Protein AF-A0AAU4ND77-F1 (afdb_monomer)

Secondary structure (DSSP, 8-state):
---S-PPEEEEEEEE-SS-EEEEEEEESSHHHHHHHHHHHHHHHHHHHGGGS-SEEEEEEESSTTT---EEEEGGGGGS-HHHHHHHHHHHHHHHHHHHHHHHHHSSTTPPPPSS-SB-PPP--HHHHHHHHHHHHTTS--------TTTHHHHHHHHHHHH-SSPPPPHHHHHHHHS---S-EEETTEEBPPHHHHHHHHHHHHHHHHHHHHHS-TT-TTTTTPPPTTSPTTS--SS--TTEEEEEESSSEEEEEE-SSSTTTTEEEEEETTEE-SS-SBSSHHHHHHHHHHHHHHTPPBTTTBEEEE-TTS-EEEE--

Nearest PDB structures (foldseek):
  7fao-assembly2_C  TM=7.230E-01  e=3.370E-02  unidentified
  1qys-assembly1_A  TM=7.014E-01  e=5.142E-01  unclassified
  2mbm-assembly1_A  TM=5.117E-01  e=2.880E-01  synthetic construct
  4kyz-assembly1_A  TM=7.227E-01  e=2.068E+00  synthetic construct
  8hl5-assembly1_L45A  TM=5.421E-01  e=6.986E+00  Sulfolobus acidocaldarius DSM 639

Radius of gyration: 22.15 Å; Cα contacts (8 Å, |Δi|>4): 557; chains: 1; bounding box: 49×53×58 Å

Structure (mmCIF, N/CA/C/O backbone):
data_AF-A0AAU4ND77-F1
#
_entry.id   AF-A0AAU4ND77-F1
#
loop_
_atom_site.group_PDB
_atom_site.id
_atom_site.type_symbol
_atom_site.label_atom_id
_atom_site.label_alt_id
_atom_site.label_comp_id
_atom_site.label_asym_id
_atom_site.label_entity_id
_atom_site.label_seq_id
_atom_site.pdbx_PDB_ins_code
_atom_site.Cartn_x
_atom_site.Cartn_y
_atom_site.Cartn_z
_atom_site.occupancy
_atom_site.B_iso_or_equiv
_atom_site.auth_seq_id
_atom_site.auth_comp_id
_atom_site.auth_asym_id
_atom_site.auth_atom_id
_atom_site.pdbx_PDB_model_num
ATOM 1 N N . MET A 1 1 ? 12.111 30.252 -23.450 1.00 37.66 1 MET A N 1
ATOM 2 C CA . MET A 1 1 ? 13.540 29.937 -23.649 1.00 37.66 1 MET A CA 1
ATOM 3 C C . MET A 1 1 ? 13.757 28.603 -22.974 1.00 37.66 1 MET A C 1
ATOM 5 O O . MET A 1 1 ? 13.709 28.567 -21.755 1.00 37.66 1 MET A O 1
ATOM 9 N N . SER A 1 2 ? 13.812 27.528 -23.754 1.00 36.94 2 SER A N 1
ATOM 10 C CA . SER A 1 2 ? 14.010 26.165 -23.253 1.00 36.94 2 SER A CA 1
ATOM 11 C C . SER A 1 2 ? 15.469 25.992 -22.835 1.00 36.94 2 SER A C 1
ATOM 13 O O . SER A 1 2 ? 16.354 26.453 -23.558 1.00 36.94 2 SER A O 1
ATOM 15 N N . ASP A 1 3 ? 15.700 25.391 -21.672 1.00 42.09 3 ASP A N 1
ATOM 16 C CA . ASP A 1 3 ? 17.035 25.134 -21.126 1.00 42.09 3 ASP A CA 1
ATOM 17 C C . ASP A 1 3 ? 17.812 24.180 -22.062 1.00 42.09 3 ASP A C 1
ATOM 19 O O . ASP A 1 3 ? 17.211 23.240 -22.598 1.00 42.09 3 ASP A O 1
ATOM 23 N N . PRO A 1 4 ? 19.106 24.407 -22.352 1.00 43.09 4 PRO A N 1
ATOM 24 C CA . PRO A 1 4 ? 19.850 23.574 -23.277 1.00 43.09 4 PRO A CA 1
ATOM 25 C C . PRO A 1 4 ? 20.322 22.288 -22.582 1.00 43.09 4 PRO A C 1
ATOM 27 O O . PRO A 1 4 ? 21.281 22.311 -21.820 1.00 43.09 4 PRO A O 1
ATOM 30 N N . GLY A 1 5 ? 19.702 21.159 -22.938 1.00 54.62 5 GLY A N 1
ATOM 31 C CA . GLY A 1 5 ? 20.322 19.829 -22.879 1.00 54.62 5 GLY A CA 1
ATOM 32 C C . GLY A 1 5 ? 20.325 19.121 -21.522 1.00 54.62 5 GLY A C 1
ATOM 33 O O . GLY A 1 5 ? 21.394 18.750 -21.043 1.00 54.62 5 GLY A O 1
ATOM 34 N N . GLU A 1 6 ? 19.156 18.863 -20.931 1.00 68.31 6 GLU A N 1
ATOM 35 C CA . GLU A 1 6 ? 19.055 17.820 -19.898 1.00 68.31 6 GLU A CA 1
ATOM 36 C C . GLU A 1 6 ? 19.316 16.449 -20.553 1.00 68.31 6 GLU A C 1
ATOM 38 O O . GLU A 1 6 ? 18.590 16.026 -21.458 1.00 68.31 6 GLU A O 1
ATOM 43 N N . ASN A 1 7 ? 20.400 15.784 -20.137 1.00 84.62 7 ASN A N 1
ATOM 44 C CA . ASN A 1 7 ? 20.707 14.415 -20.554 1.00 84.62 7 ASN A CA 1
ATOM 45 C C . ASN A 1 7 ? 19.615 13.463 -20.049 1.00 84.62 7 ASN A C 1
ATOM 47 O O . ASN A 1 7 ? 19.087 13.641 -18.955 1.00 84.62 7 ASN A O 1
ATOM 51 N N . VAL A 1 8 ? 19.316 12.424 -20.827 1.00 88.44 8 VAL A N 1
ATOM 52 C CA . VAL A 1 8 ? 18.433 11.337 -20.397 1.00 88.44 8 VAL A CA 1
ATOM 53 C C . VAL A 1 8 ? 19.225 10.419 -19.471 1.00 88.44 8 VAL A C 1
ATOM 55 O O . VAL A 1 8 ? 20.235 9.844 -19.884 1.00 88.44 8 VAL A O 1
ATOM 58 N N . THR A 1 9 ? 18.786 10.284 -18.227 1.00 91.06 9 THR A N 1
ATOM 59 C CA . THR A 1 9 ? 19.300 9.303 -17.277 1.00 91.06 9 THR A CA 1
ATOM 60 C C . THR A 1 9 ? 18.637 7.958 -17.517 1.00 91.06 9 THR A C 1
ATOM 62 O O . THR A 1 9 ? 17.472 7.865 -17.911 1.00 91.06 9 THR A O 1
ATOM 65 N N . TRP A 1 10 ? 19.391 6.894 -17.283 1.00 92.12 10 TRP A N 1
ATOM 66 C CA . TRP A 1 10 ? 18.838 5.554 -17.216 1.00 92.12 10 TRP A CA 1
ATOM 67 C C . TRP A 1 10 ? 19.429 4.809 -16.034 1.00 92.12 10 TRP A C 1
ATOM 69 O O . TRP A 1 10 ? 20.605 4.984 -15.700 1.00 92.12 10 TRP A O 1
ATOM 79 N N . THR A 1 11 ? 18.614 3.939 -15.455 1.00 91.25 11 THR A N 1
ATOM 80 C CA . THR A 1 11 ? 18.986 3.063 -14.353 1.00 91.25 11 THR A CA 1
ATOM 81 C C . THR A 1 11 ? 18.439 1.666 -14.622 1.00 91.25 11 THR A C 1
ATOM 83 O O . THR A 1 11 ? 17.303 1.507 -15.064 1.00 91.25 11 THR A O 1
ATOM 86 N N . VAL A 1 12 ? 19.236 0.634 -14.351 1.00 91.88 12 VAL A N 1
ATOM 87 C CA . VAL A 1 12 ? 18.756 -0.741 -14.208 1.00 91.88 12 VAL A CA 1
ATOM 88 C C . VAL A 1 12 ? 19.229 -1.313 -12.881 1.00 91.88 12 VAL A C 1
ATOM 90 O O . VAL A 1 12 ? 20.414 -1.248 -12.544 1.00 91.88 12 VAL A O 1
ATOM 93 N N . VAL A 1 13 ? 18.288 -1.871 -12.129 1.00 86.31 13 VAL A N 1
ATOM 94 C CA . VAL A 1 13 ? 18.522 -2.491 -10.830 1.00 86.31 13 VAL A CA 1
ATOM 95 C C . VAL A 1 13 ? 18.219 -3.977 -10.923 1.00 86.31 13 VAL A C 1
ATOM 97 O O . VAL A 1 13 ? 17.140 -4.388 -11.352 1.00 86.31 13 VAL A O 1
ATOM 100 N N . PHE A 1 14 ? 19.179 -4.783 -10.494 1.00 82.31 14 PHE A N 1
ATOM 101 C CA . PHE A 1 14 ? 19.028 -6.218 -10.336 1.00 82.31 14 PHE A CA 1
ATOM 102 C C . PHE A 1 14 ? 18.991 -6.557 -8.858 1.00 82.31 14 PHE A C 1
ATOM 104 O O . PHE A 1 14 ? 19.952 -6.290 -8.135 1.00 82.31 14 PHE A O 1
ATOM 111 N N . ASP A 1 15 ? 17.904 -7.172 -8.413 1.00 75.06 15 ASP A N 1
ATOM 112 C CA . ASP A 1 15 ? 17.850 -7.713 -7.066 1.00 75.06 15 ASP A CA 1
ATOM 113 C C . ASP A 1 15 ? 18.490 -9.111 -7.023 1.00 75.06 15 ASP A C 1
ATOM 115 O O . ASP A 1 15 ? 18.390 -9.907 -7.964 1.00 75.06 15 ASP A O 1
ATOM 119 N N . ARG A 1 16 ? 19.175 -9.397 -5.917 1.00 71.50 16 ARG A N 1
ATOM 120 C CA . ARG A 1 16 ? 19.778 -10.690 -5.571 1.00 71.50 16 ARG A CA 1
ATOM 121 C C . ARG A 1 16 ? 19.283 -11.187 -4.204 1.00 71.50 16 ARG A C 1
ATOM 123 O O . ARG A 1 16 ? 19.970 -11.959 -3.535 1.00 71.50 16 ARG A O 1
ATOM 130 N N . GLY A 1 17 ? 18.134 -10.690 -3.747 1.00 63.00 17 GLY A N 1
ATOM 131 C CA . GLY A 1 17 ? 17.503 -10.989 -2.461 1.00 63.00 17 GLY A CA 1
ATOM 132 C C . GLY A 1 17 ? 18.094 -10.168 -1.315 1.00 63.00 17 GLY A C 1
ATOM 133 O O . GLY A 1 17 ? 17.395 -9.412 -0.654 1.00 63.00 17 GLY A O 1
ATOM 134 N N . ARG A 1 18 ? 19.407 -10.283 -1.064 1.00 53.50 18 ARG A N 1
ATOM 135 C CA . ARG A 1 18 ? 20.055 -9.573 0.061 1.00 53.50 18 ARG A CA 1
ATOM 136 C C . ARG A 1 18 ? 20.684 -8.231 -0.318 1.00 53.50 18 ARG A C 1
ATOM 138 O O . ARG A 1 18 ? 20.925 -7.403 0.558 1.00 53.50 18 ARG A O 1
ATOM 145 N N . PHE A 1 19 ? 21.000 -8.041 -1.594 1.00 70.25 19 PHE A N 1
ATOM 146 C CA . PHE A 1 19 ? 21.653 -6.844 -2.112 1.00 70.25 19 PHE A CA 1
ATOM 147 C C . PHE A 1 19 ? 21.128 -6.543 -3.510 1.00 70.25 19 PHE A C 1
ATOM 149 O O . PHE A 1 19 ? 20.900 -7.466 -4.292 1.00 70.25 19 PHE A O 1
ATOM 156 N N . SER A 1 20 ? 21.035 -5.259 -3.837 1.00 76.88 20 SER A N 1
ATOM 157 C CA . SER A 1 20 ? 20.699 -4.793 -5.179 1.00 76.88 20 SER A CA 1
ATOM 158 C C . SER A 1 20 ? 21.963 -4.338 -5.908 1.00 76.88 20 SER A C 1
ATOM 160 O O . SER A 1 2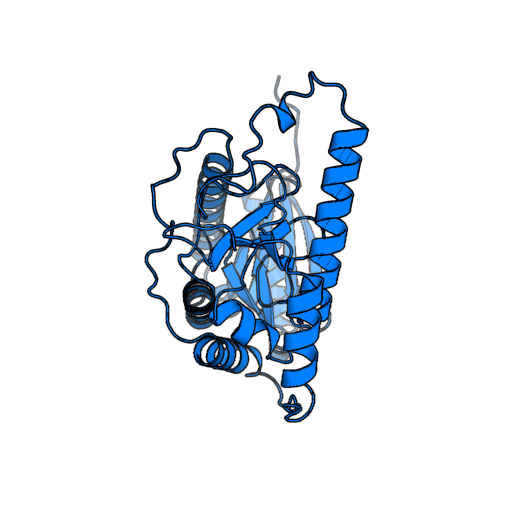0 ? 22.806 -3.638 -5.343 1.00 76.88 20 SER A O 1
ATOM 162 N N . GLU A 1 21 ? 22.101 -4.738 -7.167 1.00 84.88 21 GLU A N 1
ATOM 163 C CA . GLU A 1 21 ? 23.130 -4.245 -8.077 1.00 84.88 21 GLU A CA 1
ATOM 164 C C . GLU A 1 21 ? 22.517 -3.157 -8.958 1.00 84.88 21 GLU A C 1
ATOM 166 O O . GLU A 1 21 ? 21.561 -3.407 -9.691 1.00 84.88 21 GLU A O 1
ATOM 171 N N . VAL A 1 22 ? 23.046 -1.938 -8.854 1.00 88.69 22 VAL A N 1
ATOM 172 C CA . VAL A 1 22 ? 22.540 -0.764 -9.571 1.00 88.69 22 VAL A CA 1
ATOM 173 C C . VAL A 1 22 ? 23.531 -0.384 -10.662 1.00 88.69 22 VAL A C 1
ATOM 175 O O . VAL A 1 22 ? 24.710 -0.154 -10.386 1.00 88.69 22 VAL A O 1
ATOM 178 N N . HIS A 1 23 ? 23.042 -0.274 -11.892 1.00 92.69 23 HIS A N 1
ATOM 179 C CA . HIS A 1 23 ? 23.780 0.286 -13.016 1.00 92.69 23 HIS A CA 1
ATOM 180 C C . HIS A 1 23 ? 23.043 1.514 -13.524 1.00 92.69 23 HIS A C 1
ATOM 182 O O . HIS A 1 23 ? 21.834 1.461 -13.727 1.00 92.69 23 HIS A O 1
ATOM 188 N N . SER A 1 24 ? 23.761 2.603 -13.760 1.00 93.38 24 SER A N 1
ATOM 189 C CA . SER A 1 24 ? 23.167 3.823 -14.291 1.00 93.38 24 SER A CA 1
ATOM 190 C C . SER A 1 24 ? 24.094 4.525 -15.268 1.00 93.38 24 SER A C 1
ATOM 192 O O . SER A 1 24 ? 25.309 4.297 -15.295 1.00 93.38 24 SER A O 1
ATOM 194 N N . GLY A 1 25 ? 23.509 5.389 -16.087 1.00 91.94 25 GLY A N 1
ATOM 195 C CA . GLY A 1 25 ? 24.236 6.180 -17.061 1.00 91.94 25 GLY A CA 1
ATOM 196 C C . GLY A 1 25 ? 23.431 7.370 -17.556 1.00 91.94 25 GLY A C 1
ATOM 197 O O . GLY A 1 25 ? 22.317 7.634 -17.114 1.00 91.94 25 GLY A O 1
ATOM 198 N N . ASN A 1 26 ? 24.041 8.104 -18.483 1.00 92.25 26 ASN A N 1
ATOM 199 C CA . ASN A 1 26 ? 23.443 9.255 -19.144 1.00 92.25 26 ASN A CA 1
ATOM 200 C C . ASN A 1 26 ? 23.559 9.076 -20.656 1.00 92.25 26 ASN A C 1
ATOM 202 O O . ASN A 1 26 ? 24.562 8.546 -21.140 1.00 92.25 26 ASN A O 1
ATOM 206 N N . ALA A 1 27 ? 22.570 9.560 -21.391 1.00 91.81 27 ALA A N 1
ATOM 207 C CA . ALA A 1 27 ? 22.552 9.580 -22.843 1.00 91.81 27 ALA A CA 1
ATOM 208 C C . ALA A 1 27 ? 22.009 10.916 -23.361 1.00 91.81 27 ALA A C 1
ATOM 210 O O . ALA A 1 27 ? 21.309 11.633 -22.647 1.00 91.81 27 ALA A O 1
ATOM 211 N N . MET A 1 28 ? 22.313 11.255 -24.614 1.00 89.75 28 MET A N 1
ATOM 212 C CA . MET A 1 28 ? 21.832 12.509 -25.206 1.00 89.75 28 MET A CA 1
ATOM 213 C C . MET A 1 28 ? 20.375 12.397 -25.661 1.00 89.75 28 MET A C 1
ATOM 215 O O . MET A 1 28 ? 19.696 13.407 -25.835 1.00 89.75 28 MET A O 1
ATOM 219 N N . THR A 1 29 ? 19.894 11.172 -25.890 1.00 91.06 29 THR A N 1
ATOM 220 C CA . THR A 1 29 ? 18.540 10.893 -26.377 1.00 91.06 29 THR A CA 1
ATOM 221 C C . THR A 1 29 ? 17.934 9.674 -25.684 1.00 91.06 29 THR A C 1
ATOM 223 O O . THR A 1 29 ? 18.654 8.800 -25.204 1.00 91.06 29 THR A O 1
ATOM 226 N N . TYR A 1 30 ? 16.600 9.572 -25.696 1.00 90.06 30 TYR A N 1
ATOM 227 C CA . TYR A 1 30 ? 15.887 8.391 -25.197 1.00 90.06 30 TYR A CA 1
ATOM 228 C C . TYR A 1 30 ? 16.274 7.116 -25.950 1.00 90.06 30 TYR A C 1
ATOM 230 O O . TYR A 1 30 ? 16.437 6.071 -25.336 1.00 90.06 30 TYR A O 1
ATOM 238 N N . ALA A 1 31 ? 16.481 7.196 -27.268 1.00 91.69 31 ALA A N 1
ATOM 239 C CA . ALA A 1 31 ? 16.892 6.042 -28.066 1.00 91.69 31 ALA A CA 1
ATOM 240 C C . ALA A 1 31 ? 18.258 5.492 -27.620 1.00 91.69 31 ALA A C 1
ATOM 242 O O . ALA A 1 31 ? 18.429 4.283 -27.482 1.00 91.69 31 ALA A O 1
ATOM 243 N N . GLU A 1 32 ? 19.218 6.380 -27.352 1.00 93.69 32 GLU A N 1
ATOM 244 C CA . GLU A 1 32 ? 20.525 6.000 -26.812 1.00 93.69 32 GLU A CA 1
ATOM 245 C C . GLU A 1 32 ? 20.420 5.464 -25.378 1.00 93.69 32 GLU A C 1
ATOM 247 O O . GLU A 1 32 ? 21.079 4.477 -25.055 1.00 93.69 32 GLU A O 1
ATOM 252 N N . ALA A 1 33 ? 19.578 6.071 -24.535 1.00 93.38 33 ALA A N 1
ATOM 253 C CA . ALA A 1 33 ? 19.340 5.606 -23.169 1.00 93.38 33 ALA A CA 1
ATOM 254 C C . ALA A 1 33 ? 18.742 4.192 -23.151 1.00 93.38 33 ALA A C 1
ATOM 256 O O . ALA A 1 33 ? 19.255 3.320 -22.452 1.00 93.38 33 ALA A O 1
ATOM 257 N N . TYR A 1 34 ? 17.718 3.936 -23.972 1.00 94.56 34 TYR A N 1
ATOM 258 C CA . TYR A 1 34 ? 17.114 2.613 -24.117 1.00 94.56 34 TYR A CA 1
ATOM 259 C C . TYR A 1 34 ? 18.111 1.584 -24.650 1.00 94.56 34 TYR A C 1
ATOM 261 O O . TYR A 1 34 ? 18.214 0.490 -24.102 1.00 94.56 34 TYR A O 1
ATOM 269 N N . ALA A 1 35 ? 18.896 1.922 -25.673 1.00 94.69 35 ALA A N 1
ATOM 270 C CA . ALA A 1 35 ? 19.921 1.009 -26.172 1.00 94.69 35 ALA A CA 1
ATOM 271 C C . ALA A 1 35 ? 20.945 0.660 -25.075 1.00 94.69 35 ALA A C 1
ATOM 273 O O . ALA A 1 35 ? 21.280 -0.510 -24.890 1.00 94.69 35 ALA A O 1
ATOM 274 N N . ALA A 1 36 ? 21.404 1.659 -24.315 1.00 95.44 36 ALA A N 1
ATOM 275 C CA . ALA A 1 36 ? 22.376 1.469 -23.245 1.00 95.44 36 ALA A CA 1
ATOM 276 C C . ALA A 1 36 ? 21.822 0.622 -22.089 1.00 95.44 36 ALA A C 1
ATOM 278 O O . ALA A 1 36 ? 22.473 -0.338 -21.676 1.00 95.44 36 ALA A O 1
ATOM 279 N N . VAL A 1 37 ? 20.617 0.929 -21.597 1.00 95.12 37 VAL A N 1
ATOM 280 C CA . VAL A 1 37 ? 20.020 0.212 -20.462 1.00 95.12 37 VAL A CA 1
ATOM 281 C C . VAL A 1 37 ? 19.654 -1.226 -20.823 1.00 95.12 37 VAL A C 1
ATOM 283 O O . VAL A 1 37 ? 19.901 -2.130 -20.028 1.00 95.12 37 VAL A O 1
ATOM 286 N N . LEU A 1 38 ? 19.157 -1.477 -22.041 1.00 95.81 38 LEU A N 1
ATOM 287 C CA . LEU A 1 38 ? 18.849 -2.832 -22.501 1.00 95.81 38 LEU A CA 1
ATOM 288 C C . LEU A 1 38 ? 20.111 -3.661 -22.741 1.00 95.81 38 LEU A C 1
ATOM 290 O O . LEU A 1 38 ? 20.145 -4.837 -22.373 1.00 95.81 38 LEU A O 1
ATOM 294 N N . GLN A 1 39 ? 21.155 -3.060 -23.318 1.00 95.94 39 GLN A N 1
ATOM 295 C CA . GLN A 1 39 ? 22.445 -3.726 -23.479 1.00 95.94 39 GLN A CA 1
ATOM 296 C C . GLN A 1 39 ? 23.032 -4.095 -22.114 1.00 95.94 39 GLN A C 1
ATOM 298 O O . GLN A 1 39 ? 23.340 -5.262 -21.878 1.00 95.94 39 GLN A O 1
ATOM 303 N N . GLN A 1 40 ? 23.084 -3.136 -21.185 1.00 96.56 40 GLN A N 1
ATOM 304 C CA . GLN A 1 40 ? 23.561 -3.366 -19.824 1.00 96.56 40 GLN A CA 1
ATOM 305 C C . GLN A 1 40 ? 22.745 -4.459 -19.123 1.00 96.56 40 GLN A C 1
ATOM 307 O O . GLN A 1 40 ? 23.317 -5.351 -18.495 1.00 96.56 40 GLN A O 1
ATOM 312 N N . ALA A 1 41 ? 21.416 -4.430 -19.254 1.00 93.19 41 ALA A N 1
ATOM 313 C CA . ALA A 1 41 ? 20.552 -5.411 -18.617 1.00 93.19 41 ALA A CA 1
ATOM 314 C C . ALA A 1 41 ? 20.800 -6.835 -19.142 1.00 93.19 41 ALA A C 1
ATOM 316 O O . ALA A 1 41 ? 20.872 -7.796 -18.370 1.00 93.19 41 ALA A O 1
ATOM 317 N N . ARG A 1 42 ? 20.969 -6.981 -20.460 1.00 95.00 42 ARG A N 1
ATOM 318 C CA . ARG A 1 42 ? 21.272 -8.271 -21.091 1.00 95.00 42 ARG A CA 1
ATOM 319 C C . ARG A 1 42 ? 22.672 -8.767 -20.761 1.00 95.00 42 ARG A C 1
ATOM 321 O O . ARG A 1 42 ? 22.823 -9.964 -20.534 1.00 95.00 42 ARG A O 1
ATOM 328 N N . ASP A 1 43 ? 23.662 -7.883 -20.680 1.00 94.25 43 ASP A N 1
ATOM 329 C CA . ASP A 1 43 ? 25.030 -8.248 -20.302 1.00 94.25 43 ASP A CA 1
ATOM 330 C C . ASP A 1 43 ? 25.084 -8.78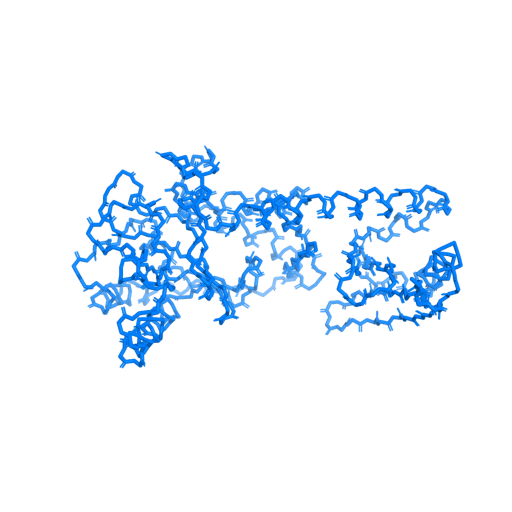8 -18.868 1.00 94.25 43 ASP A C 1
ATOM 332 O O . ASP A 1 43 ? 25.692 -9.832 -18.614 1.00 94.25 43 ASP A O 1
ATOM 336 N N . VAL A 1 44 ? 24.382 -8.135 -17.937 1.00 91.25 44 VAL A N 1
ATOM 337 C CA . VAL A 1 44 ? 24.269 -8.606 -16.548 1.00 91.25 44 VAL A CA 1
ATOM 338 C C . VAL A 1 44 ? 23.538 -9.945 -16.487 1.00 91.25 44 VAL A C 1
ATOM 340 O O . VAL A 1 44 ? 24.039 -10.879 -15.854 1.00 91.25 44 VAL A O 1
ATOM 343 N N . ARG A 1 45 ? 22.406 -10.086 -17.193 1.00 88.50 45 ARG A N 1
ATOM 344 C CA . ARG A 1 45 ? 21.677 -11.360 -17.274 1.00 88.50 45 ARG A CA 1
ATOM 345 C C . ARG A 1 45 ? 22.567 -12.475 -17.824 1.00 88.50 45 ARG A C 1
ATOM 347 O O . ARG A 1 45 ? 22.664 -13.525 -17.200 1.00 88.50 45 ARG A O 1
ATOM 354 N N . ALA A 1 46 ? 23.250 -12.255 -18.945 1.00 89.12 46 ALA A N 1
ATOM 355 C CA . ALA A 1 46 ? 24.116 -13.256 -19.566 1.00 89.12 46 ALA A CA 1
ATOM 356 C C . ALA A 1 46 ? 25.276 -13.679 -18.651 1.00 89.12 46 ALA A C 1
ATOM 358 O O . ALA A 1 46 ? 25.672 -14.844 -18.649 1.00 89.12 46 ALA A O 1
ATOM 359 N N . ALA A 1 47 ? 25.809 -12.751 -17.856 1.00 88.31 47 ALA A N 1
ATOM 360 C CA . ALA A 1 47 ? 26.888 -13.039 -16.923 1.00 88.31 47 ALA A CA 1
ATOM 361 C C . ALA A 1 47 ? 26.423 -13.762 -15.647 1.00 88.31 47 ALA A C 1
ATOM 363 O O . ALA A 1 47 ? 27.249 -14.407 -14.997 1.00 88.31 47 ALA A O 1
ATOM 364 N N . ARG A 1 48 ? 25.152 -13.609 -15.238 1.00 81.75 48 ARG A N 1
ATOM 365 C CA . ARG A 1 48 ? 24.715 -13.926 -13.864 1.00 81.75 48 ARG A CA 1
ATOM 366 C C . ARG A 1 48 ? 23.329 -14.561 -13.726 1.00 81.75 48 ARG A C 1
ATOM 368 O O . ARG A 1 48 ? 22.843 -14.626 -12.608 1.00 81.75 48 ARG A O 1
ATOM 375 N N . GLU A 1 49 ? 22.698 -15.055 -14.793 1.00 75.19 49 GLU A N 1
ATOM 376 C CA . GLU A 1 49 ? 21.286 -15.504 -14.796 1.00 75.19 49 GLU A CA 1
ATOM 377 C C . GLU A 1 49 ? 20.869 -16.387 -13.601 1.00 75.19 49 GLU A C 1
ATOM 379 O O . GLU A 1 49 ? 19.767 -16.222 -13.090 1.00 75.19 49 GLU A O 1
ATOM 384 N N . ALA A 1 50 ? 21.740 -17.280 -13.118 1.00 71.44 50 ALA A N 1
ATOM 385 C CA . ALA A 1 50 ? 21.446 -18.177 -11.993 1.00 71.44 50 ALA A CA 1
ATOM 386 C C . ALA A 1 50 ? 21.351 -17.487 -10.614 1.00 71.44 50 ALA A C 1
ATOM 388 O O . ALA A 1 50 ? 20.782 -18.062 -9.689 1.00 71.44 50 ALA A O 1
ATOM 389 N N . ASP A 1 51 ? 21.898 -16.278 -10.479 1.00 75.19 51 ASP A N 1
ATOM 390 C CA . ASP A 1 51 ? 22.044 -15.550 -9.213 1.00 75.19 51 ASP A CA 1
ATOM 391 C C . ASP A 1 51 ? 21.105 -14.335 -9.102 1.00 75.19 51 ASP A C 1
ATOM 393 O O . ASP A 1 51 ? 21.199 -13.563 -8.139 1.00 75.19 51 ASP A O 1
ATOM 397 N N . LEU A 1 52 ? 20.268 -14.112 -10.117 1.00 76.81 52 LEU A N 1
ATOM 398 C CA . LEU A 1 52 ? 19.384 -12.958 -10.212 1.00 76.81 52 LEU A CA 1
ATOM 399 C C . LEU A 1 52 ? 17.951 -13.337 -9.845 1.00 76.81 52 LEU A C 1
ATOM 401 O O . LEU A 1 52 ? 17.483 -14.444 -10.117 1.00 76.81 52 LEU A O 1
ATOM 405 N N . MET A 1 53 ? 17.233 -12.379 -9.269 1.00 70.94 53 MET A N 1
ATOM 406 C CA . MET A 1 53 ? 15.785 -12.473 -9.108 1.00 70.94 53 MET A CA 1
ATOM 407 C C . MET A 1 53 ? 15.077 -12.540 -10.462 1.00 70.94 53 MET A C 1
ATOM 409 O O . MET A 1 53 ? 15.625 -12.071 -11.454 1.00 70.94 53 MET A O 1
ATOM 413 N N . PRO A 1 54 ? 13.854 -13.100 -10.554 1.00 77.38 54 PRO A N 1
ATOM 414 C CA . PRO A 1 54 ? 13.176 -13.318 -11.835 1.00 77.38 54 PRO A CA 1
ATOM 415 C C . PRO A 1 54 ? 12.725 -12.028 -12.542 1.00 77.38 54 PRO A C 1
ATOM 417 O O . PRO A 1 54 ? 12.050 -12.108 -13.571 1.00 77.38 54 PRO A O 1
ATOM 420 N N . TYR A 1 55 ? 13.102 -10.856 -12.030 1.00 80.50 55 TYR A N 1
ATOM 421 C CA . TYR A 1 55 ? 12.843 -9.536 -12.588 1.00 80.50 55 TYR A CA 1
ATOM 422 C C . TYR A 1 55 ? 14.063 -8.612 -12.434 1.00 80.50 55 TYR A C 1
ATOM 424 O O . TYR A 1 55 ? 14.961 -8.857 -11.628 1.00 80.50 55 TYR A O 1
ATOM 432 N N . CYS A 1 56 ? 14.079 -7.534 -13.210 1.00 83.88 56 CYS A N 1
ATOM 433 C CA . CYS A 1 56 ? 14.913 -6.360 -12.982 1.00 83.88 56 CYS A CA 1
ATOM 434 C C . CYS A 1 56 ? 14.046 -5.102 -13.049 1.00 83.88 56 CYS A C 1
ATOM 436 O O . CYS A 1 56 ? 12.970 -5.121 -13.641 1.00 83.88 56 CYS A O 1
ATOM 438 N N . VAL A 1 57 ? 14.510 -4.011 -12.452 1.00 84.81 57 VAL A N 1
ATOM 439 C CA . VAL A 1 57 ? 13.818 -2.720 -12.494 1.00 84.81 57 VAL A CA 1
ATOM 440 C C . VAL A 1 57 ? 14.554 -1.809 -13.464 1.00 84.81 57 VAL A C 1
ATOM 442 O O . VAL A 1 57 ? 15.763 -1.643 -13.336 1.00 84.81 57 VAL A O 1
ATOM 445 N N . ILE A 1 58 ? 13.849 -1.238 -14.438 1.00 89.19 58 ILE A N 1
ATOM 446 C CA . ILE A 1 58 ? 14.398 -0.317 -15.439 1.00 89.19 58 ILE A CA 1
ATOM 447 C C . ILE A 1 58 ? 13.724 1.040 -15.295 1.00 89.19 58 ILE A C 1
ATOM 449 O O . ILE A 1 58 ? 12.504 1.119 -15.210 1.00 89.19 58 ILE A O 1
ATOM 453 N N . SER A 1 59 ? 14.516 2.103 -15.329 1.00 88.19 59 SER A N 1
ATOM 454 C CA . SER A 1 59 ? 14.033 3.478 -15.341 1.00 88.19 59 SER A CA 1
ATOM 455 C C . SER A 1 59 ? 14.779 4.283 -16.404 1.00 88.19 59 SER A C 1
ATOM 457 O O . SER A 1 59 ? 15.983 4.091 -16.604 1.00 88.19 59 SER A O 1
ATOM 459 N N . VAL A 1 60 ? 14.054 5.123 -17.145 1.00 88.81 60 VAL A N 1
ATOM 460 C CA . VAL A 1 60 ? 14.594 5.996 -18.199 1.00 88.81 60 VAL A CA 1
ATOM 461 C C . VAL A 1 60 ? 13.846 7.324 -18.153 1.00 88.81 60 VAL A C 1
ATOM 463 O O . VAL A 1 60 ? 12.644 7.368 -18.402 1.00 88.81 60 VAL A O 1
ATOM 466 N N . GLY A 1 61 ? 14.546 8.420 -17.868 1.00 85.62 61 GLY A N 1
ATOM 467 C CA . GLY A 1 61 ? 13.914 9.722 -17.658 1.00 85.62 61 GLY A CA 1
ATOM 468 C C . GLY A 1 61 ? 14.873 10.889 -17.852 1.00 85.62 61 GLY A C 1
ATOM 469 O O . GLY A 1 61 ? 16.074 10.708 -17.989 1.00 85.62 61 GLY A O 1
ATOM 470 N N . GLN A 1 62 ? 14.345 12.111 -17.906 1.00 79.81 62 GLN A N 1
ATOM 471 C CA . GLN A 1 62 ? 15.165 13.330 -17.994 1.00 79.81 62 GLN A CA 1
ATOM 472 C C . GLN A 1 62 ? 15.365 14.009 -16.636 1.00 79.81 62 GLN A C 1
ATOM 474 O O . GLN A 1 62 ? 16.242 14.860 -16.502 1.00 79.81 62 GLN A O 1
ATOM 479 N N . ARG A 1 63 ? 14.575 13.637 -15.619 1.00 65.06 63 ARG A N 1
ATOM 480 C CA . ARG A 1 63 ? 14.633 14.217 -14.274 1.00 65.06 63 ARG A CA 1
ATOM 481 C C . ARG A 1 63 ? 14.462 13.145 -13.199 1.00 65.06 63 ARG A C 1
ATOM 483 O O . ARG A 1 63 ? 13.677 12.225 -13.409 1.00 65.06 63 ARG A O 1
ATOM 490 N N . PRO A 1 64 ? 15.070 13.320 -12.011 1.00 54.38 64 PRO A N 1
ATOM 491 C CA . PRO A 1 64 ? 14.903 12.396 -10.884 1.00 54.38 64 PRO A CA 1
ATOM 492 C C . PRO A 1 64 ? 13.450 12.195 -10.425 1.00 54.38 64 PRO A C 1
ATOM 494 O O . PRO A 1 64 ? 13.138 11.178 -9.824 1.00 54.38 64 PRO A O 1
ATOM 497 N N . HIS A 1 65 ? 12.561 13.162 -10.685 1.00 48.72 65 HIS A N 1
ATOM 498 C CA . HIS A 1 65 ? 11.135 13.076 -10.341 1.00 48.72 65 HIS A CA 1
ATOM 499 C C . HIS A 1 65 ? 10.249 12.553 -11.486 1.00 48.72 65 HIS A C 1
ATOM 501 O O . HIS A 1 65 ? 9.087 12.243 -11.234 1.00 48.72 65 HIS A O 1
ATOM 507 N N . ASP A 1 66 ? 10.795 12.445 -12.704 1.00 58.38 66 ASP A N 1
ATOM 508 C CA . ASP A 1 66 ? 10.109 11.908 -13.890 1.00 58.38 66 ASP A CA 1
ATOM 509 C C . ASP A 1 66 ? 10.492 10.437 -14.159 1.00 58.38 66 ASP A C 1
ATOM 511 O O . ASP A 1 66 ? 9.903 9.795 -15.028 1.00 58.38 66 ASP A O 1
ATOM 515 N N . GLU A 1 67 ? 11.491 9.893 -13.450 1.00 65.00 67 GLU A N 1
ATOM 516 C CA . GLU A 1 67 ? 11.897 8.487 -13.555 1.00 65.00 67 GLU A CA 1
ATOM 517 C C . GLU A 1 67 ? 10.841 7.585 -12.902 1.00 65.00 67 GLU A C 1
ATOM 519 O O . GLU A 1 67 ? 10.841 7.372 -11.691 1.00 65.00 67 GLU A O 1
ATOM 524 N N . VAL A 1 68 ? 9.955 7.024 -13.723 1.00 70.69 68 VAL A N 1
ATOM 525 C CA . VAL A 1 68 ? 9.123 5.888 -13.321 1.00 70.69 68 VAL A CA 1
ATOM 526 C C . VAL A 1 68 ? 9.948 4.618 -13.478 1.00 70.69 68 VAL A C 1
ATOM 528 O O . VAL A 1 68 ? 10.319 4.229 -14.590 1.00 70.69 68 VAL A O 1
ATOM 531 N N . ALA A 1 69 ? 10.209 3.957 -12.357 1.00 79.12 69 ALA A N 1
ATOM 532 C CA . ALA A 1 69 ? 10.901 2.683 -12.327 1.00 79.12 69 ALA A CA 1
ATOM 533 C C . ALA A 1 69 ? 9.916 1.543 -12.637 1.00 79.12 69 ALA A C 1
ATOM 535 O O . ALA A 1 69 ? 8.913 1.363 -11.954 1.00 79.12 69 ALA A O 1
ATOM 536 N N . ILE A 1 70 ? 10.195 0.765 -13.683 1.00 80.56 70 ILE A N 1
ATOM 537 C CA . ILE A 1 70 ? 9.345 -0.336 -14.141 1.00 80.56 70 ILE A CA 1
ATOM 538 C C . ILE A 1 70 ? 10.018 -1.674 -13.865 1.00 80.56 70 ILE A C 1
ATOM 540 O O . ILE A 1 70 ? 11.111 -1.943 -14.366 1.00 80.56 70 ILE A O 1
ATOM 544 N N . SER A 1 71 ? 9.335 -2.552 -13.132 1.00 79.75 71 SER A N 1
ATOM 545 C CA . SER A 1 71 ? 9.750 -3.945 -12.971 1.00 79.75 71 SER A CA 1
ATOM 546 C C . SER A 1 71 ? 9.431 -4.768 -14.223 1.00 79.75 71 SER A C 1
ATOM 548 O O . SER A 1 71 ? 8.303 -4.788 -14.722 1.00 79.75 71 SER A O 1
ATOM 550 N N . ILE A 1 72 ? 10.439 -5.459 -14.750 1.00 82.31 72 ILE A N 1
ATOM 551 C CA . ILE A 1 72 ? 10.357 -6.282 -15.955 1.00 82.31 72 ILE A CA 1
ATOM 552 C C . ILE A 1 72 ? 10.841 -7.697 -15.630 1.00 82.31 72 ILE A C 1
ATOM 554 O O . ILE A 1 72 ? 11.956 -7.864 -15.131 1.00 82.31 72 ILE A O 1
ATOM 558 N N . PRO A 1 73 ? 10.072 -8.747 -15.968 1.00 82.56 73 PRO A N 1
ATOM 559 C CA . PRO A 1 73 ? 10.539 -10.122 -15.854 1.00 82.56 73 PRO A CA 1
ATOM 560 C C . PRO A 1 73 ? 11.844 -10.350 -16.630 1.00 82.56 73 PRO A C 1
ATOM 562 O O . PRO A 1 73 ? 11.925 -10.031 -17.815 1.00 82.56 73 PRO A O 1
ATOM 565 N N . LEU A 1 74 ? 12.843 -11.003 -16.028 1.00 84.12 74 LEU A N 1
ATOM 566 C CA . LEU A 1 74 ? 14.132 -11.257 -16.689 1.00 84.12 74 LEU A CA 1
ATOM 567 C C . LEU A 1 74 ? 13.979 -12.012 -18.005 1.00 84.12 74 LEU A C 1
ATOM 569 O O . LEU A 1 74 ? 14.726 -11.758 -18.952 1.00 84.12 74 LEU A O 1
ATOM 573 N N . LYS A 1 75 ? 12.997 -12.919 -18.085 1.00 83.75 75 LYS A N 1
ATOM 574 C CA . LYS A 1 75 ? 12.667 -13.655 -19.314 1.00 83.75 75 LYS A CA 1
ATOM 575 C C . LYS A 1 75 ? 12.368 -12.715 -20.487 1.00 83.75 75 LYS A C 1
ATOM 577 O O . LYS A 1 75 ? 12.734 -13.039 -21.614 1.00 83.75 75 LYS A O 1
ATOM 582 N N . ASP A 1 76 ? 11.797 -11.542 -20.217 1.00 87.75 76 ASP A N 1
ATOM 583 C CA . ASP A 1 76 ? 11.409 -10.562 -21.229 1.00 87.75 76 ASP A CA 1
ATOM 584 C C . ASP A 1 76 ? 12.623 -9.806 -21.798 1.00 87.75 76 ASP A C 1
ATOM 586 O O . ASP A 1 76 ? 12.537 -9.274 -22.899 1.00 87.75 76 ASP A O 1
ATOM 590 N N . LEU A 1 77 ? 13.803 -9.870 -21.157 1.00 91.12 77 LEU A N 1
ATOM 591 C CA . LEU A 1 77 ? 15.061 -9.379 -21.750 1.00 91.12 77 LEU A CA 1
ATOM 592 C C . LEU A 1 77 ? 15.483 -10.157 -23.015 1.00 91.12 77 LEU A C 1
ATOM 594 O O . LEU A 1 77 ? 16.395 -9.727 -23.722 1.00 91.12 77 LEU A O 1
ATOM 598 N N . ALA A 1 78 ? 14.836 -11.296 -23.301 1.00 89.75 78 ALA A N 1
ATOM 599 C CA . ALA A 1 78 ? 15.020 -12.055 -24.540 1.00 89.75 78 ALA A CA 1
ATOM 600 C C . ALA A 1 78 ? 14.182 -11.525 -25.719 1.00 89.75 78 ALA A C 1
ATOM 602 O O . ALA A 1 78 ? 14.369 -11.990 -26.843 1.00 89.75 78 ALA A O 1
ATOM 603 N N . LEU A 1 79 ? 13.256 -10.590 -25.479 1.00 90.94 79 LEU A N 1
ATOM 604 C CA . LEU A 1 79 ? 12.530 -9.897 -26.542 1.00 90.94 79 LEU A CA 1
ATOM 605 C C . LEU A 1 79 ? 13.493 -9.028 -27.362 1.00 90.94 79 LEU A C 1
ATOM 607 O O . LEU A 1 79 ? 14.545 -8.610 -26.868 1.00 90.94 79 LEU A O 1
ATOM 611 N N . ASP A 1 80 ? 13.124 -8.740 -28.610 1.00 95.75 80 ASP A N 1
ATOM 612 C CA . ASP A 1 80 ? 13.830 -7.738 -29.406 1.00 95.75 80 ASP A CA 1
ATOM 613 C C . ASP A 1 80 ? 13.664 -6.329 -28.813 1.00 95.75 80 ASP A C 1
ATOM 615 O O . ASP A 1 80 ? 12.743 -6.060 -28.038 1.00 95.75 80 ASP A O 1
ATOM 619 N N . ASP A 1 81 ? 14.579 -5.427 -29.173 1.00 93.44 81 ASP A N 1
ATOM 620 C CA . ASP A 1 81 ? 14.637 -4.072 -28.614 1.00 93.44 81 ASP A CA 1
ATOM 621 C C . ASP A 1 81 ? 13.334 -3.312 -28.832 1.00 93.44 81 ASP A C 1
ATOM 623 O O . ASP A 1 81 ? 12.865 -2.644 -27.920 1.00 93.44 81 ASP A O 1
ATOM 627 N N . SER A 1 82 ? 12.713 -3.440 -30.007 1.00 93.56 82 SER A N 1
ATOM 628 C CA . SER A 1 82 ? 11.482 -2.711 -30.312 1.00 93.56 82 SER A CA 1
ATOM 629 C C . SER A 1 82 ? 10.332 -3.173 -29.422 1.00 93.56 82 SER A C 1
ATOM 631 O O . SER A 1 82 ? 9.596 -2.338 -28.901 1.00 93.56 82 SER A O 1
ATOM 633 N N . ALA A 1 83 ? 10.176 -4.485 -29.238 1.00 92.00 83 ALA A N 1
ATOM 634 C CA . ALA A 1 83 ? 9.141 -5.051 -28.384 1.00 92.00 83 ALA A CA 1
ATOM 635 C C . ALA A 1 83 ? 9.366 -4.705 -26.904 1.00 92.00 83 ALA A C 1
ATOM 637 O O . ALA A 1 83 ? 8.413 -4.394 -26.186 1.00 92.00 83 ALA A O 1
ATOM 638 N N . LEU A 1 84 ? 10.619 -4.733 -26.444 1.00 91.69 84 LEU A N 1
ATOM 639 C CA . LEU A 1 84 ? 10.953 -4.430 -25.055 1.00 91.69 84 LEU A CA 1
ATOM 640 C C . LEU A 1 84 ? 10.827 -2.933 -24.743 1.00 91.69 84 LEU A C 1
ATOM 642 O O . LEU A 1 84 ? 10.254 -2.587 -23.714 1.00 91.69 84 LEU A O 1
ATOM 646 N N . ILE A 1 85 ? 11.269 -2.053 -25.649 1.00 93.00 85 ILE A N 1
ATOM 647 C CA . ILE A 1 85 ? 11.072 -0.599 -25.536 1.00 93.00 85 ILE A CA 1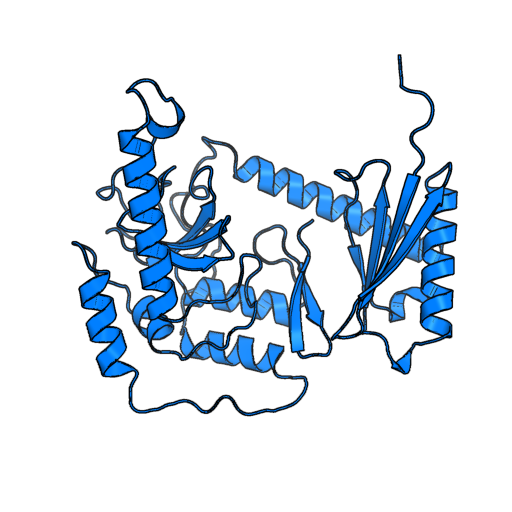
ATOM 648 C C . ILE A 1 85 ? 9.581 -0.275 -25.510 1.00 93.00 85 ILE A C 1
ATOM 650 O O . ILE A 1 85 ? 9.130 0.399 -24.590 1.00 93.00 85 ILE A O 1
ATOM 654 N N . GLN A 1 86 ? 8.798 -0.814 -26.453 1.00 90.88 86 GLN A N 1
ATOM 655 C CA . GLN A 1 86 ? 7.352 -0.587 -26.483 1.00 90.88 86 GLN A CA 1
ATOM 656 C C . GLN A 1 86 ? 6.694 -1.008 -25.165 1.00 90.88 86 GLN A C 1
ATOM 658 O O . GLN A 1 86 ? 5.775 -0.344 -24.685 1.00 90.88 86 GLN A O 1
ATOM 663 N N . ARG A 1 87 ? 7.153 -2.112 -24.570 1.00 87.81 87 ARG A N 1
ATOM 664 C CA . ARG A 1 87 ? 6.648 -2.578 -23.282 1.00 87.81 87 ARG A CA 1
ATOM 665 C C . ARG A 1 87 ? 7.012 -1.636 -22.138 1.00 87.81 87 ARG A C 1
ATOM 667 O O . ARG A 1 87 ? 6.125 -1.326 -21.350 1.00 87.81 87 ARG A O 1
ATOM 674 N N . ILE A 1 88 ? 8.265 -1.178 -22.071 1.00 87.88 88 ILE A N 1
ATOM 675 C CA . ILE A 1 88 ? 8.707 -0.193 -21.073 1.00 87.88 88 ILE A CA 1
ATOM 676 C C . ILE A 1 88 ? 7.860 1.071 -21.196 1.00 87.88 88 ILE A C 1
ATOM 678 O O . ILE A 1 88 ? 7.215 1.457 -20.233 1.00 87.88 88 ILE A O 1
ATOM 682 N N . GLU A 1 89 ? 7.757 1.645 -22.395 1.00 89.38 89 GLU A N 1
ATOM 683 C CA . GLU A 1 89 ? 6.975 2.861 -22.642 1.00 89.38 89 GLU A CA 1
ATOM 684 C C . GLU A 1 89 ? 5.489 2.689 -22.297 1.00 89.38 89 GLU A C 1
ATOM 686 O O . GLU A 1 89 ? 4.873 3.588 -21.726 1.00 89.38 89 GLU A O 1
ATOM 691 N N . THR A 1 90 ? 4.903 1.531 -22.620 1.00 87.12 90 THR A N 1
ATOM 692 C CA . THR A 1 90 ? 3.497 1.234 -22.307 1.00 87.12 90 THR A CA 1
ATOM 693 C C . THR A 1 90 ? 3.265 1.158 -20.802 1.00 87.12 90 THR A C 1
ATOM 695 O O . THR A 1 90 ? 2.272 1.704 -20.310 1.00 87.12 90 THR A O 1
ATOM 698 N N . GLU A 1 91 ? 4.159 0.500 -20.063 1.00 82.94 91 GLU A N 1
ATOM 699 C CA . GLU A 1 91 ? 4.034 0.404 -18.610 1.00 82.94 91 GLU A CA 1
ATOM 700 C C . GLU A 1 91 ? 4.319 1.760 -17.955 1.00 82.94 91 GLU A C 1
ATOM 702 O O . GLU A 1 91 ? 3.512 2.206 -17.149 1.00 82.94 91 GLU A O 1
ATOM 707 N N . THR A 1 92 ? 5.353 2.492 -18.385 1.00 83.12 92 THR A N 1
ATOM 708 C CA . THR A 1 92 ? 5.633 3.870 -17.945 1.00 83.12 92 THR A CA 1
ATOM 709 C C . THR A 1 92 ? 4.425 4.786 -18.150 1.00 83.12 92 THR A C 1
ATOM 711 O O . THR A 1 92 ? 3.999 5.467 -17.220 1.00 83.12 92 THR A O 1
ATOM 714 N N . ALA A 1 93 ? 3.796 4.764 -19.328 1.00 83.69 93 ALA A N 1
ATOM 715 C CA . ALA A 1 93 ? 2.593 5.554 -19.591 1.00 83.69 93 ALA A CA 1
ATOM 716 C C . ALA A 1 93 ? 1.391 5.116 -18.735 1.00 83.69 93 ALA A C 1
ATOM 718 O O . ALA A 1 93 ? 0.540 5.935 -18.381 1.00 83.69 93 ALA A O 1
ATOM 719 N N . THR A 1 94 ? 1.296 3.825 -18.412 1.00 80.50 94 THR A N 1
ATOM 720 C CA . THR A 1 94 ? 0.255 3.295 -17.525 1.00 80.50 94 THR A CA 1
ATOM 721 C C . THR A 1 94 ? 0.480 3.754 -16.086 1.00 80.50 94 THR A C 1
ATOM 723 O O . THR A 1 94 ? -0.470 4.196 -15.444 1.00 80.50 94 THR A O 1
ATOM 726 N N . GLN A 1 95 ? 1.723 3.726 -15.610 1.00 75.69 95 GLN A N 1
ATOM 727 C CA . GLN A 1 95 ? 2.097 4.181 -14.275 1.00 75.69 95 GLN A CA 1
ATOM 728 C C . GLN A 1 95 ? 1.907 5.689 -14.097 1.00 75.69 95 GLN A C 1
ATOM 730 O O . GLN A 1 95 ? 1.281 6.097 -13.121 1.00 75.69 95 GLN A O 1
ATOM 735 N N . HIS A 1 96 ? 2.310 6.515 -15.070 1.00 79.50 96 HIS A N 1
ATOM 736 C CA . HIS A 1 96 ? 2.016 7.953 -15.035 1.00 79.50 96 HIS A CA 1
ATOM 737 C C . HIS A 1 96 ? 0.515 8.227 -14.914 1.00 79.50 96 HIS A C 1
ATOM 739 O O . HIS A 1 96 ? 0.104 9.015 -14.068 1.00 79.50 96 HIS A O 1
ATOM 745 N N . ARG A 1 97 ? -0.320 7.529 -15.697 1.00 79.81 97 ARG A N 1
ATOM 746 C CA . ARG A 1 97 ? -1.779 7.688 -15.621 1.00 79.81 97 ARG A CA 1
ATOM 747 C C . ARG A 1 97 ? -2.327 7.298 -14.248 1.00 79.81 97 ARG A C 1
ATOM 749 O O . ARG A 1 97 ? -3.136 8.032 -13.692 1.00 79.81 97 ARG A O 1
ATOM 756 N N . ARG A 1 98 ? -1.877 6.169 -13.685 1.00 74.62 98 ARG A N 1
ATOM 757 C CA . ARG A 1 98 ? -2.288 5.721 -12.342 1.00 74.62 98 ARG A CA 1
ATOM 758 C C . ARG A 1 98 ? -1.892 6.734 -11.272 1.00 74.62 98 ARG A C 1
ATOM 760 O O . ARG A 1 98 ? -2.696 7.032 -10.394 1.00 74.62 98 ARG A O 1
ATOM 767 N N . ARG A 1 99 ? -0.678 7.281 -11.362 1.00 74.56 99 ARG A N 1
ATOM 768 C CA . ARG A 1 99 ? -0.184 8.311 -10.448 1.00 74.56 99 ARG A CA 1
ATOM 769 C C . ARG A 1 99 ? -0.998 9.595 -10.547 1.00 74.56 99 ARG A C 1
ATOM 771 O O . ARG A 1 99 ? -1.436 10.099 -9.522 1.00 74.56 99 ARG A O 1
ATOM 778 N N . GLU A 1 100 ? -1.275 10.080 -11.755 1.00 77.56 100 GLU A N 1
ATOM 779 C CA . GLU A 1 100 ? -2.138 11.249 -11.968 1.00 77.56 100 GLU A CA 1
ATOM 780 C C . GLU A 1 100 ? -3.550 11.028 -11.404 1.00 77.56 100 GLU A C 1
ATOM 782 O O . GLU A 1 100 ? -4.108 11.914 -10.756 1.00 77.56 100 GLU A O 1
ATOM 787 N N . GLU A 1 101 ? -4.130 9.844 -11.617 1.00 74.00 101 GLU A N 1
ATOM 788 C CA . GLU A 1 101 ? -5.436 9.472 -11.067 1.00 74.00 101 GLU A CA 1
ATOM 789 C C . GLU A 1 101 ? -5.416 9.426 -9.533 1.00 74.00 101 GLU A C 1
ATOM 791 O O . GLU A 1 101 ? -6.340 9.936 -8.898 1.00 74.00 101 GLU A O 1
ATOM 796 N N . TYR A 1 102 ? -4.373 8.851 -8.935 1.00 71.81 102 TYR A N 1
ATOM 797 C CA . TYR A 1 102 ? -4.187 8.784 -7.486 1.00 71.81 102 TYR A CA 1
ATOM 798 C C . TYR A 1 102 ? -3.988 10.170 -6.864 1.00 71.81 102 TYR A C 1
ATOM 800 O O . TYR A 1 102 ? -4.694 10.536 -5.926 1.00 71.81 102 TYR A O 1
ATOM 808 N N . GLU A 1 103 ? -3.116 10.998 -7.438 1.00 74.50 103 GLU A N 1
ATOM 809 C CA . GLU A 1 103 ? -2.906 12.380 -6.999 1.00 74.50 103 GLU A CA 1
ATOM 810 C C . GLU A 1 103 ? -4.185 13.216 -7.136 1.00 74.50 103 GLU A C 1
ATOM 812 O O . GLU A 1 103 ? -4.492 14.032 -6.269 1.00 74.50 103 GLU A O 1
ATOM 817 N N . ALA A 1 104 ? -4.972 13.008 -8.198 1.00 72.88 104 ALA A N 1
ATOM 818 C CA . ALA A 1 104 ? -6.266 13.665 -8.354 1.00 72.88 104 ALA A CA 1
ATOM 819 C C . ALA A 1 104 ? -7.275 13.239 -7.276 1.00 72.88 104 ALA A C 1
ATOM 821 O O . ALA A 1 104 ? -8.099 14.060 -6.871 1.00 72.88 104 ALA A O 1
ATOM 822 N N . GLN A 1 105 ? -7.205 11.991 -6.803 1.00 66.75 105 GLN A N 1
ATOM 823 C CA . GLN A 1 105 ? -8.057 11.474 -5.729 1.00 66.75 105 GLN A CA 1
ATOM 824 C C . GLN A 1 105 ? -7.655 12.028 -4.364 1.00 66.75 105 GLN A C 1
ATOM 826 O O . GLN A 1 105 ? -8.533 12.327 -3.571 1.00 66.75 105 GLN A O 1
ATOM 831 N N . LEU A 1 106 ? -6.365 12.232 -4.099 1.00 66.25 106 LEU A N 1
ATOM 832 C CA . LEU A 1 106 ? -5.898 12.817 -2.838 1.00 66.25 106 LEU A CA 1
ATOM 833 C C . LEU A 1 106 ? -6.212 14.318 -2.696 1.00 66.25 106 LEU A C 1
ATOM 835 O O . LEU A 1 106 ? -6.003 14.893 -1.628 1.00 66.25 106 LEU A O 1
ATOM 839 N N . ARG A 1 107 ? -6.712 14.987 -3.746 1.00 67.31 107 ARG A N 1
ATOM 840 C CA . ARG A 1 107 ? -7.021 16.421 -3.677 1.00 67.31 107 ARG A CA 1
ATOM 841 C C . ARG A 1 107 ? -8.167 16.706 -2.693 1.00 67.31 107 ARG A C 1
ATOM 843 O O . ARG A 1 107 ? -9.216 16.061 -2.777 1.00 67.31 107 ARG A O 1
ATOM 850 N N . PRO A 1 108 ? -8.029 17.734 -1.832 1.00 54.53 108 PRO A N 1
ATOM 851 C CA . PRO A 1 108 ? -9.097 18.165 -0.935 1.00 54.53 108 PRO A CA 1
ATOM 852 C C . PRO A 1 108 ? -10.400 18.460 -1.692 1.00 54.53 108 PRO A C 1
ATOM 854 O O . PRO A 1 108 ? -10.395 19.176 -2.696 1.00 54.53 108 PRO A O 1
ATOM 857 N N . GLY A 1 109 ? -11.522 17.922 -1.204 1.00 53.56 109 GLY A N 1
ATOM 858 C CA . GLY A 1 109 ? -12.848 18.133 -1.797 1.00 53.56 109 GLY A CA 1
ATOM 859 C C . GLY A 1 109 ? -13.244 17.146 -2.902 1.00 53.56 109 GLY A C 1
ATOM 860 O O . GLY A 1 109 ? -14.275 17.354 -3.546 1.00 53.56 109 GLY A O 1
ATOM 861 N N . ALA A 1 110 ? -12.475 16.073 -3.126 1.00 57.06 110 ALA A N 1
ATOM 862 C CA . ALA A 1 110 ? -12.955 14.942 -3.915 1.00 57.06 110 ALA A CA 1
ATOM 863 C C . ALA A 1 110 ? -14.233 14.362 -3.266 1.00 57.06 110 ALA A C 1
ATOM 865 O O . ALA A 1 110 ? -14.264 14.169 -2.049 1.00 57.06 110 ALA A O 1
ATOM 866 N N . PRO A 1 111 ? -15.312 14.108 -4.029 1.00 52.38 111 PRO A N 1
ATOM 867 C CA . PRO A 1 111 ? -16.546 13.585 -3.458 1.00 52.38 111 PRO A CA 1
ATOM 868 C C . PRO A 1 111 ? -16.290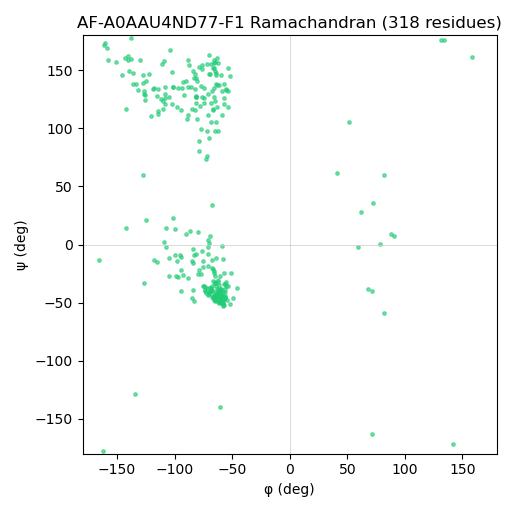 12.197 -2.862 1.00 52.38 111 PRO A C 1
ATOM 870 O O . PRO A 1 111 ? -15.944 11.273 -3.600 1.00 52.38 111 PRO A O 1
ATOM 873 N N . SER A 1 112 ? -16.490 12.033 -1.549 1.00 55.12 112 SER A N 1
ATOM 874 C CA . SER A 1 112 ? -16.554 10.690 -0.977 1.00 55.12 112 SER A CA 1
ATOM 875 C C . SER A 1 112 ? -17.841 10.041 -1.487 1.00 55.12 112 SER A C 1
ATOM 877 O O . SER A 1 112 ? -18.946 10.579 -1.350 1.00 55.12 112 SER A O 1
ATOM 879 N N . ALA A 1 113 ? -17.711 8.904 -2.167 1.00 55.25 113 ALA A N 1
ATOM 880 C CA . ALA A 1 113 ? -18.865 8.046 -2.361 1.00 55.25 113 ALA A CA 1
ATOM 881 C C . ALA A 1 113 ? -19.315 7.617 -0.956 1.00 55.25 113 ALA A C 1
ATOM 883 O O . ALA A 1 113 ? -18.473 7.324 -0.114 1.00 55.25 113 ALA A O 1
ATOM 884 N N . GLY A 1 114 ? -20.616 7.617 -0.665 1.00 64.38 114 GLY A N 1
ATOM 885 C CA . GLY A 1 114 ? -21.161 7.250 0.653 1.00 64.38 114 GLY A CA 1
ATOM 886 C C . GLY A 1 114 ? -20.996 5.765 1.026 1.00 64.38 114 GLY A C 1
ATOM 887 O O . GLY A 1 114 ? -21.889 5.195 1.641 1.00 64.38 114 GLY A O 1
ATOM 888 N N . GLY A 1 115 ? -19.906 5.129 0.598 1.00 81.19 115 GLY A N 1
ATOM 889 C CA . GLY A 1 115 ? -19.535 3.735 0.796 1.00 81.19 115 GLY A CA 1
ATOM 890 C C . GLY A 1 115 ? -18.036 3.550 0.540 1.00 81.19 115 GLY A C 1
ATOM 891 O O . GLY A 1 115 ? -17.361 4.471 0.077 1.00 81.19 115 GLY A O 1
ATOM 892 N N . ALA A 1 116 ? -17.513 2.362 0.843 1.00 86.94 116 ALA A N 1
ATOM 893 C CA . ALA A 1 116 ? -16.111 2.073 0.572 1.00 86.94 116 ALA A CA 1
ATOM 894 C C . ALA A 1 116 ? -15.809 2.081 -0.931 1.00 86.94 116 ALA A C 1
ATOM 896 O O . ALA A 1 116 ? -16.656 1.737 -1.758 1.00 86.94 116 ALA A O 1
ATOM 897 N N . ARG A 1 117 ? -14.579 2.458 -1.273 1.00 87.69 117 ARG A N 1
ATOM 898 C CA . ARG A 1 117 ? -14.096 2.496 -2.653 1.00 87.69 117 ARG A CA 1
ATOM 899 C C . ARG A 1 117 ? -14.077 1.119 -3.316 1.00 87.69 117 ARG A C 1
ATOM 901 O O . ARG A 1 117 ? -14.463 1.010 -4.479 1.00 87.69 117 ARG A O 1
ATOM 908 N N . TYR A 1 118 ? -13.567 0.114 -2.613 1.00 89.25 118 TYR A N 1
ATOM 909 C CA . TYR A 1 118 ? -13.510 -1.266 -3.086 1.00 89.25 118 TYR A CA 1
ATOM 910 C C . TYR A 1 118 ? -14.739 -2.027 -2.587 1.00 89.25 118 TYR A C 1
ATOM 912 O O . TYR A 1 118 ? -15.123 -1.912 -1.421 1.00 89.25 118 TYR A O 1
ATOM 920 N N . ASP A 1 119 ? -15.361 -2.793 -3.481 1.00 89.12 119 ASP A N 1
ATOM 921 C CA . ASP A 1 119 ? -16.590 -3.556 -3.238 1.00 89.12 119 ASP A CA 1
ATOM 922 C C . ASP A 1 119 ? -16.329 -4.986 -2.734 1.00 89.12 119 ASP A C 1
ATOM 924 O O . ASP A 1 119 ? -17.259 -5.787 -2.601 1.00 89.12 119 ASP A O 1
ATOM 928 N N . THR A 1 120 ? -15.071 -5.296 -2.412 1.00 92.06 120 THR A N 1
ATOM 929 C CA . THR A 1 120 ? -14.648 -6.578 -1.852 1.00 92.06 120 THR A CA 1
ATOM 930 C C . THR A 1 120 ? -15.396 -6.879 -0.562 1.00 92.06 120 THR A C 1
ATOM 932 O O . THR A 1 120 ? -15.425 -6.093 0.386 1.00 92.06 120 THR A O 1
ATOM 935 N N . VAL A 1 121 ? -16.024 -8.051 -0.533 1.00 91.62 121 VAL A N 1
ATOM 936 C CA . VAL A 1 121 ? -16.880 -8.475 0.573 1.00 91.62 121 VAL A CA 1
ATOM 937 C C . VAL A 1 121 ? -16.025 -8.922 1.758 1.00 91.62 121 VAL A C 1
ATOM 939 O O . VAL A 1 121 ? -15.067 -9.680 1.597 1.00 91.62 121 VAL A O 1
ATOM 942 N N . SER A 1 122 ? -16.412 -8.500 2.962 1.00 92.62 122 SER A N 1
ATOM 943 C CA . SER A 1 122 ? -15.795 -8.948 4.212 1.00 92.62 122 SER A CA 1
ATOM 944 C C . SER A 1 122 ? -15.844 -10.472 4.360 1.00 92.62 122 SER A C 1
ATOM 946 O O . SER A 1 122 ? -16.849 -11.123 4.066 1.00 92.62 122 SER A O 1
ATOM 948 N N . SER A 1 123 ? -14.743 -11.042 4.838 1.00 92.12 123 SER A N 1
ATOM 949 C CA . SER A 1 123 ? -14.578 -12.471 5.097 1.00 92.12 123 SER A CA 1
ATOM 950 C C . SER A 1 123 ? -13.915 -12.701 6.465 1.00 92.12 123 SER A C 1
ATOM 952 O O . SER A 1 123 ? -14.399 -12.176 7.460 1.00 92.12 123 SER A O 1
ATOM 954 N N . SER A 1 124 ? -12.847 -13.500 6.553 1.00 91.81 124 SER A N 1
ATOM 955 C CA . SER A 1 124 ? -12.110 -13.767 7.800 1.00 91.81 124 SER A CA 1
ATOM 956 C C . SER A 1 124 ? -10.702 -13.198 7.712 1.00 91.81 124 SER A C 1
ATOM 958 O O . SER A 1 124 ? -10.009 -13.427 6.721 1.00 91.81 124 SER A O 1
ATOM 960 N N . VAL A 1 125 ? -10.262 -12.500 8.762 1.00 90.94 125 VAL A N 1
ATOM 961 C CA . VAL A 1 125 ? -8.898 -11.965 8.829 1.00 90.94 125 VAL A CA 1
ATOM 962 C C . VAL A 1 125 ? -7.881 -13.102 8.849 1.00 90.94 125 VAL A C 1
ATOM 964 O O . VAL A 1 125 ? -6.961 -13.087 8.037 1.00 90.94 125 VAL A O 1
ATOM 967 N N . GLY A 1 126 ? -8.076 -14.120 9.692 1.00 87.06 126 GLY A N 1
ATOM 968 C CA . GLY A 1 126 ? -7.185 -15.277 9.771 1.00 87.06 126 GLY A CA 1
ATOM 969 C C . GLY A 1 126 ? -7.026 -15.992 8.429 1.00 87.06 126 GLY A C 1
ATOM 970 O O . GLY A 1 126 ? -5.905 -16.228 7.990 1.00 87.06 126 GLY A O 1
ATOM 971 N N . ALA A 1 127 ? -8.130 -16.238 7.714 1.00 89.62 127 ALA A N 1
ATOM 972 C CA . ALA A 1 127 ? -8.078 -16.900 6.410 1.00 89.62 127 ALA A CA 1
ATOM 973 C C . ALA A 1 127 ? -7.294 -16.096 5.354 1.00 89.62 127 ALA A C 1
ATOM 975 O O . ALA A 1 127 ? -6.550 -16.681 4.565 1.00 89.62 127 ALA A O 1
ATOM 976 N N . GLN A 1 128 ? -7.449 -14.766 5.325 1.00 91.75 128 GLN A N 1
ATOM 977 C CA . GLN A 1 128 ? -6.714 -13.930 4.371 1.00 91.75 128 GLN A CA 1
ATOM 978 C C . GLN A 1 128 ? -5.247 -13.750 4.775 1.00 91.75 128 GLN A C 1
ATOM 980 O O . GLN A 1 128 ? -4.380 -13.761 3.904 1.00 91.75 128 GLN A O 1
ATOM 985 N N . LEU A 1 129 ? -4.939 -13.659 6.073 1.00 88.19 129 LEU A N 1
ATOM 986 C CA . LEU A 1 129 ? -3.555 -13.646 6.553 1.00 88.19 129 LEU A CA 1
ATOM 987 C C . LEU A 1 129 ? -2.832 -14.944 6.198 1.00 88.19 129 LEU A C 1
ATOM 989 O O . LEU A 1 129 ? -1.748 -14.879 5.626 1.00 88.19 129 LEU A O 1
ATOM 993 N N . ASP A 1 130 ? -3.452 -16.103 6.431 1.00 86.19 130 ASP A N 1
ATOM 994 C CA . ASP A 1 130 ? -2.890 -17.402 6.046 1.00 86.19 130 ASP A CA 1
ATOM 995 C C . ASP A 1 130 ? -2.588 -17.456 4.542 1.00 86.19 130 ASP A C 1
ATOM 997 O O . ASP A 1 130 ? -1.539 -17.954 4.123 1.00 86.19 130 ASP A O 1
ATOM 1001 N N . ARG A 1 131 ? -3.483 -16.898 3.717 1.00 87.88 131 ARG A N 1
ATOM 1002 C CA . ARG A 1 131 ? -3.299 -16.812 2.265 1.00 87.88 131 ARG A CA 1
ATOM 1003 C C . ARG A 1 131 ? -2.113 -15.919 1.894 1.00 87.88 131 ARG A C 1
ATOM 1005 O O . ARG A 1 131 ? -1.265 -16.350 1.113 1.00 87.88 131 ARG A O 1
ATOM 1012 N N . VAL A 1 132 ? -2.022 -14.714 2.461 1.00 85.25 132 VAL A N 1
ATOM 1013 C CA . VAL A 1 132 ? -0.895 -13.792 2.231 1.00 85.25 132 VAL A CA 1
ATOM 1014 C C . VAL A 1 132 ? 0.418 -14.430 2.689 1.00 85.25 132 VAL A C 1
ATOM 1016 O O . VAL A 1 132 ? 1.383 -14.471 1.928 1.00 85.25 132 VAL A O 1
ATOM 1019 N N . THR A 1 133 ? 0.460 -15.008 3.889 1.00 80.19 133 THR A N 1
ATOM 1020 C CA . THR A 1 133 ? 1.651 -15.684 4.415 1.00 80.19 133 THR A CA 1
ATOM 1021 C C . THR A 1 133 ? 2.070 -16.852 3.522 1.00 80.19 133 THR A C 1
ATOM 1023 O O . THR A 1 133 ? 3.244 -16.961 3.180 1.00 80.19 133 THR A O 1
ATOM 1026 N N . ALA A 1 134 ? 1.139 -17.681 3.044 1.00 80.81 134 ALA A N 1
ATOM 1027 C CA . ALA A 1 134 ? 1.455 -18.789 2.140 1.00 80.81 134 ALA A CA 1
ATOM 1028 C C . ALA A 1 134 ? 2.005 -18.341 0.769 1.00 80.81 134 ALA A C 1
ATOM 1030 O O . ALA A 1 134 ? 2.736 -19.096 0.116 1.00 80.81 134 ALA A O 1
ATOM 1031 N N . LEU A 1 135 ? 1.651 -17.138 0.306 1.00 78.62 135 LEU A N 1
ATOM 1032 C CA . LEU A 1 135 ? 2.205 -16.547 -0.915 1.00 78.62 135 LEU A CA 1
ATOM 1033 C C . LEU A 1 135 ? 3.646 -16.067 -0.701 1.00 78.62 135 LEU A C 1
ATOM 1035 O O . LEU A 1 135 ? 4.495 -16.276 -1.566 1.00 78.62 135 LEU A O 1
ATOM 1039 N N . VAL A 1 136 ? 3.918 -15.480 0.463 1.00 73.06 136 VAL A N 1
ATOM 1040 C CA . VAL A 1 136 ? 5.188 -14.823 0.801 1.00 73.06 136 VAL A CA 1
ATOM 1041 C C . VAL A 1 136 ? 6.245 -15.830 1.293 1.00 73.06 136 VAL A C 1
ATOM 1043 O O . VAL A 1 136 ? 7.390 -15.787 0.860 1.00 73.06 136 VAL A O 1
ATOM 1046 N N . THR A 1 137 ? 5.863 -16.834 2.088 1.00 67.88 137 THR A N 1
ATOM 1047 C CA . THR A 1 137 ? 6.761 -17.878 2.641 1.00 67.88 137 THR A CA 1
ATOM 1048 C C . THR A 1 137 ? 7.099 -18.998 1.643 1.00 67.88 137 THR A C 1
ATOM 1050 O O . THR A 1 137 ? 7.671 -20.026 2.002 1.00 67.88 137 THR A O 1
ATOM 1053 N N . ARG A 1 138 ? 6.774 -18.843 0.354 1.00 57.66 138 ARG A N 1
ATOM 1054 C CA . ARG A 1 138 ? 7.074 -19.861 -0.669 1.00 57.66 138 ARG A CA 1
ATOM 1055 C C . ARG A 1 138 ? 8.582 -19.974 -1.000 1.00 57.66 138 ARG A C 1
ATOM 1057 O O . ARG A 1 138 ? 8.949 -20.858 -1.773 1.00 57.66 138 ARG A O 1
ATOM 1064 N N . GLY A 1 139 ? 9.437 -19.138 -0.395 1.00 45.03 139 GLY A N 1
ATOM 1065 C CA . GLY A 1 139 ? 10.900 -19.264 -0.348 1.00 45.03 139 GLY A CA 1
ATOM 1066 C C . GLY A 1 139 ? 11.395 -19.500 1.088 1.00 45.03 139 GLY A C 1
ATOM 1067 O O . GLY A 1 139 ? 11.273 -18.620 1.925 1.00 45.03 139 GLY A O 1
ATOM 1068 N N . ASP A 1 140 ? 11.919 -20.700 1.344 1.00 38.22 140 ASP A N 1
ATOM 1069 C CA . ASP A 1 140 ? 12.550 -21.204 2.577 1.00 38.22 140 ASP A CA 1
ATOM 1070 C C . ASP A 1 140 ? 11.804 -21.055 3.924 1.00 38.22 140 ASP A C 1
ATOM 1072 O O . ASP A 1 140 ? 11.753 -20.024 4.589 1.00 38.22 140 ASP A O 1
ATOM 1076 N N . LEU A 1 141 ? 11.293 -22.209 4.365 1.00 39.03 141 LEU A N 1
ATOM 1077 C CA . LEU A 1 141 ? 10.695 -22.478 5.667 1.00 39.03 141 LEU A CA 1
ATOM 1078 C C . LEU A 1 141 ? 11.714 -22.321 6.809 1.00 39.03 141 LEU A C 1
ATOM 1080 O O . LEU A 1 141 ? 12.467 -23.250 7.098 1.00 39.03 141 LEU A O 1
ATOM 1084 N N . GLU A 1 142 ? 11.615 -21.235 7.571 1.00 33.53 142 GLU A N 1
ATOM 1085 C CA . GLU A 1 142 ? 11.751 -21.329 9.026 1.00 33.53 142 GLU A CA 1
ATOM 1086 C C . GLU A 1 142 ? 10.411 -20.962 9.667 1.00 33.53 142 GLU A C 1
ATOM 1088 O O . GLU A 1 142 ? 9.875 -19.868 9.517 1.00 33.53 142 GLU A O 1
ATOM 1093 N N . SER A 1 143 ? 9.828 -21.961 10.324 1.00 35.28 143 SER A N 1
ATOM 1094 C CA . SER A 1 143 ? 8.509 -21.934 10.940 1.00 35.28 143 SER A CA 1
ATOM 1095 C C . SER A 1 143 ? 8.348 -20.761 11.908 1.00 35.28 143 SER A C 1
ATOM 1097 O O . SER A 1 143 ? 9.003 -20.733 12.954 1.00 35.28 143 SER A O 1
ATOM 1099 N N . VAL A 1 144 ? 7.406 -19.860 11.626 1.00 38.53 144 VAL A N 1
ATOM 1100 C CA . VAL A 1 144 ? 6.837 -18.977 12.649 1.00 38.53 144 VAL A CA 1
ATOM 1101 C C . VAL A 1 144 ? 6.020 -19.867 13.583 1.00 38.53 144 VAL A C 1
ATOM 1103 O O . VAL A 1 144 ? 4.973 -20.393 13.211 1.00 38.53 144 VAL A O 1
ATOM 1106 N N . GLN A 1 145 ? 6.552 -20.128 14.776 1.00 32.72 145 GLN A N 1
ATOM 1107 C CA . GLN A 1 145 ? 5.820 -20.848 15.811 1.00 32.72 145 GLN A CA 1
ATOM 1108 C C . GLN A 1 145 ? 4.717 -19.940 16.351 1.00 32.72 145 GLN A C 1
ATOM 1110 O O . GLN A 1 145 ? 4.998 -18.955 17.029 1.00 32.72 145 GLN A O 1
ATOM 1115 N N . SER A 1 146 ? 3.465 -20.295 16.075 1.00 37.25 146 SER A N 1
ATOM 1116 C CA . SER A 1 146 ? 2.300 -19.708 16.729 1.00 37.25 146 SER A CA 1
ATOM 1117 C C . SER A 1 146 ? 2.405 -19.930 18.241 1.00 37.25 146 SER A C 1
ATOM 1119 O O . SER A 1 146 ? 2.332 -21.057 18.734 1.00 37.25 146 SER A O 1
ATOM 1121 N N . SER A 1 147 ? 2.610 -18.849 18.990 1.00 36.88 147 SER A N 1
ATOM 1122 C CA . SER A 1 147 ? 2.613 -18.855 20.453 1.00 36.88 147 SER A CA 1
ATOM 1123 C C . SER A 1 147 ? 1.171 -18.863 20.979 1.00 36.88 147 SER A C 1
ATOM 1125 O O . SER A 1 147 ? 0.607 -17.839 21.370 1.00 36.88 147 SER A O 1
ATOM 1127 N N . GLU A 1 148 ? 0.548 -20.042 20.993 1.00 41.66 148 GLU A N 1
ATOM 1128 C CA . GLU A 1 148 ? -0.747 -20.281 21.642 1.00 41.66 148 GLU A CA 1
ATOM 1129 C C . GLU A 1 148 ? -0.592 -20.291 23.173 1.00 41.66 148 GLU A C 1
ATOM 1131 O O . GLU A 1 148 ? -0.619 -21.343 23.802 1.00 41.66 148 GLU A O 1
ATOM 1136 N N . SER A 1 149 ? -0.390 -19.138 23.819 1.00 38.41 149 SER A N 1
ATOM 1137 C CA . SER A 1 149 ? -0.633 -19.045 25.276 1.00 38.41 149 SER A CA 1
ATOM 1138 C C . SER A 1 149 ? -0.699 -17.627 25.857 1.00 38.41 149 SER A C 1
ATOM 1140 O O . SER A 1 149 ? -1.134 -17.485 27.001 1.00 38.41 149 SER A O 1
ATOM 1142 N N . ALA A 1 150 ? -0.280 -16.577 25.140 1.00 43.53 150 ALA A N 1
ATOM 1143 C CA . ALA A 1 150 ? -0.218 -15.213 25.696 1.00 43.53 150 ALA A CA 1
ATOM 1144 C C . ALA A 1 150 ? -1.180 -14.201 25.038 1.00 43.53 150 ALA A C 1
ATOM 1146 O O . ALA A 1 150 ? -1.434 -13.144 25.622 1.00 43.53 150 ALA A O 1
ATOM 1147 N N . ALA A 1 151 ? -1.739 -14.531 23.867 1.00 48.81 151 ALA A N 1
ATOM 1148 C CA . ALA A 1 151 ? -2.499 -13.610 23.018 1.00 48.81 151 ALA A CA 1
ATOM 1149 C C . ALA A 1 151 ? -3.768 -13.050 23.692 1.00 48.81 151 ALA A C 1
ATOM 1151 O O . ALA A 1 151 ? -3.958 -11.838 23.710 1.00 48.81 151 ALA A O 1
ATOM 1152 N N . GLY A 1 152 ? -4.577 -13.893 24.351 1.00 46.47 152 GLY A N 1
ATOM 1153 C CA . GLY A 1 152 ? -5.842 -13.458 24.969 1.00 46.47 152 GLY A CA 1
ATOM 1154 C C . GLY A 1 152 ? -5.677 -12.391 26.062 1.00 46.47 152 GLY A C 1
ATOM 1155 O O . GLY A 1 152 ? -6.381 -11.390 26.066 1.00 46.47 152 GLY A O 1
ATOM 1156 N N . SER A 1 153 ? -4.680 -12.534 26.945 1.00 51.84 153 SER A N 1
ATOM 1157 C CA . SER A 1 153 ? -4.449 -11.565 28.036 1.00 51.84 153 SER A CA 1
ATOM 1158 C C . SER A 1 153 ? -3.813 -10.242 27.584 1.00 51.84 153 SER A C 1
ATOM 1160 O O . SER A 1 153 ? -3.852 -9.255 28.324 1.00 51.84 153 SER A O 1
ATOM 1162 N N . ARG A 1 154 ? -3.181 -10.235 26.401 1.00 56.56 154 ARG A N 1
ATOM 1163 C CA . ARG A 1 154 ? -2.538 -9.060 25.797 1.00 56.56 154 ARG A CA 1
ATOM 1164 C C . ARG A 1 154 ? -3.565 -8.240 25.024 1.00 56.56 154 ARG A C 1
ATOM 1166 O O . ARG A 1 154 ? -3.635 -7.042 25.252 1.00 56.56 154 ARG A O 1
ATOM 1173 N N . VAL A 1 155 ? -4.411 -8.888 24.219 1.00 57.41 155 VAL A N 1
ATOM 1174 C CA . VAL A 1 155 ? -5.506 -8.239 23.477 1.00 57.41 155 VAL A CA 1
ATOM 1175 C C . VAL A 1 155 ? -6.465 -7.521 24.425 1.00 57.41 155 VAL A C 1
ATOM 1177 O O . VAL A 1 155 ? -6.699 -6.334 24.235 1.00 57.41 155 VAL A O 1
ATOM 1180 N N . ASP A 1 156 ? -6.913 -8.164 25.511 1.00 58.22 156 ASP A N 1
ATOM 1181 C CA . ASP A 1 156 ? -7.780 -7.513 26.507 1.00 58.22 156 ASP A CA 1
ATOM 1182 C C . ASP A 1 156 ? -7.106 -6.282 27.140 1.00 58.22 156 ASP A C 1
ATOM 1184 O O . ASP A 1 156 ? -7.745 -5.261 27.391 1.00 58.22 156 ASP A O 1
ATOM 1188 N N . ARG A 1 157 ? -5.794 -6.343 27.398 1.00 58.19 157 ARG A N 1
ATOM 1189 C CA . ARG A 1 157 ? -5.043 -5.232 28.000 1.00 58.19 157 ARG A CA 1
ATOM 1190 C C . ARG A 1 157 ? -4.822 -4.083 27.018 1.00 58.19 157 ARG A C 1
ATOM 1192 O O . ARG A 1 157 ? -4.915 -2.930 27.429 1.00 58.19 157 ARG A O 1
ATOM 1199 N N . GLU A 1 158 ? -4.543 -4.383 25.754 1.00 58.00 158 GLU A N 1
ATOM 1200 C CA . GLU A 1 158 ? -4.354 -3.373 24.710 1.00 58.00 158 GLU A CA 1
ATOM 1201 C C . GLU A 1 158 ? -5.688 -2.748 24.274 1.00 58.00 158 GLU A C 1
ATOM 1203 O O . GLU A 1 158 ? -5.750 -1.527 24.132 1.00 58.00 158 GLU A O 1
ATOM 1208 N N . GLN A 1 159 ? -6.786 -3.518 24.229 1.00 59.03 159 GLN A N 1
ATOM 1209 C CA . GLN A 1 159 ? -8.151 -2.982 24.129 1.00 59.03 159 GLN A CA 1
ATOM 1210 C C . GLN A 1 159 ? -8.393 -1.929 25.219 1.00 59.03 159 GLN A C 1
ATOM 1212 O O . GLN A 1 159 ? -8.729 -0.792 24.914 1.00 59.03 159 GLN A O 1
ATOM 1217 N N . HIS A 1 160 ? -8.102 -2.234 26.490 1.00 53.84 160 HIS A N 1
ATOM 1218 C CA . HIS A 1 160 ? -8.278 -1.271 27.589 1.00 53.84 160 HIS A CA 1
ATOM 1219 C C . HIS A 1 160 ? -7.339 -0.047 27.528 1.00 53.84 160 HIS A C 1
ATOM 1221 O O . HIS A 1 160 ? -7.633 0.964 28.166 1.00 53.84 160 HIS A O 1
ATOM 1227 N N . ARG A 1 161 ? -6.206 -0.112 26.811 1.00 55.12 161 ARG A N 1
ATOM 1228 C CA . ARG A 1 161 ? -5.262 1.018 26.658 1.00 55.12 161 ARG A CA 1
ATOM 1229 C C . ARG A 1 161 ? -5.607 1.927 25.481 1.00 55.12 161 ARG A C 1
ATOM 1231 O O . ARG A 1 161 ? -5.294 3.115 25.537 1.00 55.12 161 ARG A O 1
ATOM 1238 N N . VAL A 1 162 ? -6.231 1.384 24.436 1.00 57.34 162 VAL A N 1
ATOM 1239 C CA . VAL A 1 162 ? -6.580 2.116 23.210 1.00 57.34 162 VAL A CA 1
ATOM 1240 C C . VAL A 1 162 ? -8.036 2.577 23.198 1.00 57.34 162 VAL A C 1
ATOM 1242 O O . VAL A 1 162 ? -8.345 3.608 22.593 1.00 57.34 162 VAL A O 1
ATOM 1245 N N . SER A 1 163 ? -8.921 1.877 23.906 1.00 53.97 163 SER A N 1
ATOM 1246 C CA . SER A 1 163 ? -10.316 2.268 24.067 1.00 53.97 163 SER A CA 1
ATOM 1247 C C . SER A 1 163 ? -10.422 3.507 24.953 1.00 53.97 163 SER A C 1
ATOM 1249 O O . SER A 1 163 ? -10.561 3.444 26.173 1.00 53.97 163 SER A O 1
ATOM 1251 N N . GLY A 1 164 ? -10.412 4.668 24.299 1.00 63.28 164 GLY A N 1
ATOM 1252 C CA . GLY A 1 164 ? -11.261 5.776 24.722 1.00 63.28 164 GLY A CA 1
ATOM 1253 C C . GLY A 1 164 ? -12.745 5.354 24.656 1.00 63.28 164 GLY A C 1
ATOM 1254 O O . GLY A 1 164 ? -13.087 4.221 24.980 1.00 63.28 164 GLY A O 1
ATOM 1255 N N . PRO A 1 165 ? -13.674 6.203 24.206 1.00 74.06 165 PRO A N 1
ATOM 1256 C CA . PRO A 1 165 ? -15.084 5.814 24.100 1.00 74.06 165 PRO A CA 1
ATOM 1257 C C . PRO A 1 165 ? -15.388 4.797 22.975 1.00 74.06 165 PRO A C 1
ATOM 1259 O O . PRO A 1 165 ? -16.558 4.495 22.754 1.00 74.06 165 PRO A O 1
ATOM 1262 N N . PHE A 1 166 ? -14.381 4.293 22.250 1.00 83.69 166 PHE A N 1
ATOM 1263 C CA . PHE A 1 166 ? -14.559 3.477 21.045 1.00 83.69 166 PHE A CA 1
ATOM 1264 C C . PHE A 1 166 ? -14.372 1.979 21.300 1.00 83.69 166 PHE A C 1
ATOM 1266 O O . PHE A 1 166 ? -13.411 1.550 21.948 1.00 83.69 166 PHE A O 1
ATOM 1273 N N . GLU A 1 167 ? -15.281 1.194 20.729 1.00 86.44 167 GLU A N 1
ATOM 1274 C CA . GLU A 1 167 ? -15.226 -0.265 20.689 1.00 86.44 167 GLU A CA 1
ATOM 1275 C C . GLU A 1 167 ? -14.478 -0.721 19.431 1.00 86.44 167 GLU A C 1
ATOM 1277 O O . GLU A 1 167 ? -14.608 -0.111 18.372 1.00 86.44 167 GLU A O 1
ATOM 1282 N N . TRP A 1 168 ? -13.655 -1.763 19.545 1.00 89.06 168 TRP A N 1
ATOM 1283 C CA . TRP A 1 168 ? -12.944 -2.315 18.394 1.00 89.06 168 TRP A CA 1
ATOM 1284 C C . TRP A 1 168 ? -13.816 -3.338 17.657 1.00 89.06 168 TRP A C 1
ATOM 1286 O O . TRP A 1 168 ? -14.385 -4.218 18.307 1.00 89.06 168 TRP A O 1
ATOM 1296 N N . PRO A 1 169 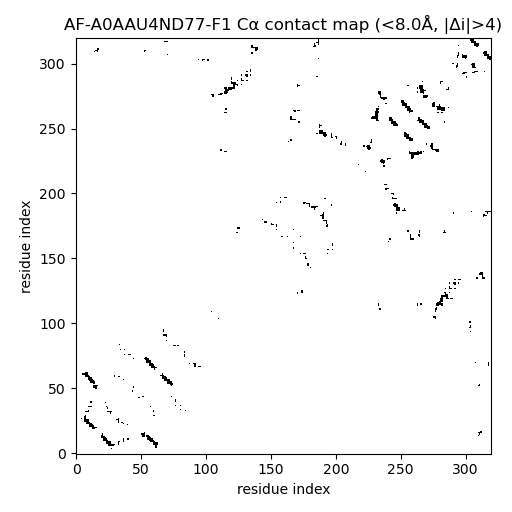? -13.869 -3.301 16.314 1.00 91.62 169 PRO A N 1
ATOM 1297 C CA . PRO A 1 169 ? -14.580 -4.305 15.535 1.00 91.62 169 PRO A CA 1
ATOM 1298 C C . PRO A 1 169 ? -13.908 -5.676 15.676 1.00 91.62 169 PRO A C 1
ATOM 1300 O O . PRO A 1 169 ? -12.690 -5.775 15.853 1.00 91.62 169 PRO A O 1
ATOM 1303 N N . SER A 1 170 ? -14.687 -6.752 15.538 1.00 91.19 170 SER A N 1
ATOM 1304 C CA . SER A 1 170 ? -14.205 -8.130 15.725 1.00 91.19 170 SER A CA 1
ATOM 1305 C C . SER A 1 170 ? -12.999 -8.478 14.851 1.00 91.19 170 SER A C 1
ATOM 1307 O O . SER A 1 170 ? -12.107 -9.183 15.307 1.00 91.19 170 SER A O 1
ATOM 1309 N N . GLU A 1 171 ? -12.938 -7.951 13.625 1.00 93.75 171 GLU A N 1
ATOM 1310 C CA . GLU A 1 171 ? -11.805 -8.164 12.717 1.00 93.75 171 GLU A CA 1
ATOM 1311 C C . GLU A 1 171 ? -10.512 -7.495 13.207 1.00 93.75 171 GLU A C 1
ATOM 1313 O O . GLU A 1 171 ? -9.431 -8.055 13.047 1.00 93.75 171 GLU A O 1
ATOM 1318 N N . LEU A 1 172 ? -10.598 -6.321 13.844 1.00 91.44 172 LEU A N 1
ATOM 1319 C CA . LEU A 1 172 ? -9.426 -5.665 14.430 1.00 91.44 172 LEU A CA 1
ATOM 1320 C C . LEU A 1 172 ? -8.940 -6.427 15.669 1.00 91.44 172 LEU A C 1
ATOM 1322 O O . LEU A 1 172 ? -7.737 -6.576 15.875 1.00 91.44 172 LEU A O 1
ATOM 1326 N N . VAL A 1 173 ? -9.871 -6.961 16.465 1.00 88.88 173 VAL A N 1
ATOM 1327 C CA . VAL A 1 173 ? -9.546 -7.844 17.593 1.00 88.88 173 VAL A CA 1
ATOM 1328 C C . VAL A 1 173 ? -8.849 -9.113 17.098 1.00 88.88 173 VAL A C 1
ATOM 1330 O O . VAL A 1 173 ? -7.794 -9.469 17.625 1.00 88.88 173 VAL A O 1
ATOM 1333 N N . GLU A 1 174 ? -9.388 -9.754 16.058 1.00 88.38 174 GLU A N 1
ATOM 1334 C CA . GLU A 1 174 ? -8.788 -10.921 15.403 1.00 88.38 174 GLU A CA 1
ATOM 1335 C C . GLU A 1 174 ? -7.374 -10.598 14.900 1.00 88.38 174 GLU A C 1
ATOM 1337 O O . GLU A 1 174 ? -6.428 -11.274 15.302 1.00 88.38 174 GLU A O 1
ATOM 1342 N N . LEU A 1 175 ? -7.198 -9.514 14.133 1.00 88.81 175 LEU A N 1
ATOM 1343 C CA . LEU A 1 175 ? -5.891 -9.068 13.638 1.00 88.81 175 LEU A CA 1
ATOM 1344 C C . LEU A 1 175 ? -4.887 -8.845 14.779 1.00 88.81 175 LEU A C 1
ATOM 1346 O O . LEU A 1 175 ? -3.748 -9.293 14.696 1.00 88.81 175 LEU A O 1
ATOM 1350 N N . SER A 1 176 ? -5.312 -8.197 15.867 1.00 85.25 176 SER A N 1
ATOM 1351 C CA . SER A 1 176 ? -4.449 -7.897 17.019 1.00 85.25 176 SER A CA 1
ATOM 1352 C C . SER A 1 176 ? -3.999 -9.142 17.795 1.00 85.25 176 SER A C 1
ATOM 1354 O O . SER A 1 176 ? -3.020 -9.092 18.542 1.00 85.25 176 SER A O 1
ATOM 1356 N N . SER A 1 177 ? -4.719 -10.256 17.636 1.00 81.00 177 SER A N 1
ATOM 1357 C CA . SER A 1 177 ? -4.414 -11.527 18.293 1.00 81.00 177 SER A CA 1
ATOM 1358 C C . SER A 1 177 ? -3.360 -12.354 17.552 1.00 81.00 177 SER A C 1
ATOM 1360 O O . SER A 1 177 ? -2.790 -13.276 18.141 1.00 81.00 177 SER A O 1
ATOM 1362 N N . VAL A 1 178 ? -3.084 -12.017 16.288 1.00 74.62 178 VAL A N 1
ATOM 1363 C CA . VAL A 1 178 ? -2.091 -12.703 15.461 1.00 74.62 178 VAL A CA 1
ATOM 1364 C C . VAL A 1 178 ? -0.701 -12.154 15.772 1.00 74.62 178 VAL A C 1
ATOM 1366 O O . VAL A 1 178 ? -0.487 -10.944 15.851 1.00 74.62 178 VAL A O 1
ATOM 1369 N N . ASP A 1 179 ? 0.264 -13.055 15.957 1.00 69.19 179 ASP A N 1
ATOM 1370 C CA . ASP A 1 179 ? 1.670 -12.673 16.082 1.00 69.19 179 ASP A CA 1
ATOM 1371 C C . ASP A 1 179 ? 2.213 -12.392 14.677 1.00 69.19 179 ASP A C 1
ATOM 1373 O O . ASP A 1 179 ? 2.626 -13.295 13.947 1.00 69.19 179 ASP A O 1
ATOM 1377 N N . THR A 1 180 ? 2.087 -11.140 14.243 1.00 63.84 180 THR A N 1
ATOM 1378 C CA . THR A 1 180 ? 2.425 -10.757 12.875 1.00 63.84 180 THR A CA 1
ATOM 1379 C C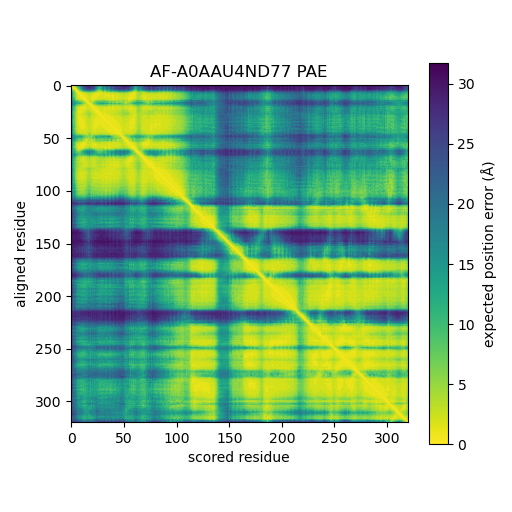 . THR A 1 180 ? 3.945 -10.719 12.705 1.00 63.84 180 THR A C 1
ATOM 1381 O O . THR A 1 180 ? 4.620 -9.973 13.423 1.00 63.84 180 THR A O 1
ATOM 1384 N N . PRO A 1 181 ? 4.532 -11.491 11.772 1.00 57.69 181 PRO A N 1
ATOM 1385 C CA . PRO A 1 181 ? 5.960 -11.399 11.512 1.00 57.69 181 PRO A CA 1
ATOM 1386 C C . PRO A 1 181 ? 6.304 -10.004 10.971 1.00 57.69 181 PRO A C 1
ATOM 1388 O O . PRO A 1 181 ? 5.516 -9.393 10.250 1.00 57.69 181 PRO A O 1
ATOM 1391 N N . ILE A 1 182 ? 7.503 -9.504 11.293 1.00 55.50 182 ILE A N 1
ATOM 1392 C CA . ILE A 1 182 ? 8.019 -8.218 10.792 1.00 55.50 182 ILE A CA 1
ATOM 1393 C C . ILE A 1 182 ? 8.376 -8.371 9.303 1.00 55.50 182 ILE A C 1
ATOM 1395 O O . ILE A 1 182 ? 9.540 -8.515 8.932 1.00 55.50 182 ILE A O 1
ATOM 1399 N N . VAL A 1 183 ? 7.360 -8.382 8.444 1.00 68.81 183 VAL A N 1
ATOM 1400 C CA . VAL A 1 183 ? 7.484 -8.433 6.985 1.00 68.81 183 VAL A CA 1
ATOM 1401 C C . VAL A 1 183 ? 6.675 -7.277 6.411 1.00 68.81 183 VAL A C 1
ATOM 1403 O O . VAL A 1 183 ? 5.526 -7.063 6.797 1.00 68.81 183 VAL A O 1
ATOM 1406 N N . ARG A 1 184 ? 7.276 -6.515 5.490 1.00 78.94 184 ARG A N 1
ATOM 1407 C CA . ARG A 1 184 ? 6.564 -5.512 4.690 1.00 78.94 184 ARG A CA 1
ATOM 1408 C C . ARG A 1 184 ? 5.553 -6.241 3.809 1.00 78.94 184 ARG A C 1
ATOM 1410 O O . ARG A 1 184 ? 5.915 -6.794 2.777 1.00 78.94 184 ARG A O 1
ATOM 1417 N N . LEU A 1 185 ? 4.306 -6.288 4.264 1.00 83.25 185 LEU A N 1
ATOM 1418 C CA . LEU A 1 185 ? 3.205 -6.919 3.539 1.00 83.25 185 LEU A CA 1
ATOM 1419 C C . LEU A 1 185 ? 2.387 -5.904 2.757 1.00 83.25 185 LEU A C 1
ATOM 1421 O O . LEU A 1 185 ? 1.838 -6.257 1.724 1.00 83.25 185 LEU A O 1
ATOM 1425 N N . THR A 1 186 ? 2.335 -4.656 3.214 1.00 88.81 186 THR A N 1
ATOM 1426 C CA . THR A 1 186 ? 1.576 -3.588 2.560 1.00 88.81 186 THR A CA 1
ATOM 1427 C C . THR A 1 186 ? 2.532 -2.589 1.909 1.00 88.81 186 THR A C 1
ATOM 1429 O O . THR A 1 186 ? 3.686 -2.489 2.348 1.00 88.81 186 THR A O 1
ATOM 1432 N N . PRO A 1 187 ? 2.078 -1.816 0.907 1.00 87.56 187 PRO A N 1
ATOM 1433 C CA . PRO A 1 187 ? 2.901 -0.755 0.335 1.00 87.56 187 PRO A CA 1
ATOM 1434 C C . PRO A 1 187 ? 3.368 0.269 1.369 1.00 87.56 187 PRO A C 1
ATOM 1436 O O . PRO A 1 187 ? 4.499 0.740 1.306 1.00 87.56 187 PRO A O 1
ATOM 1439 N N . TRP A 1 188 ? 2.528 0.533 2.369 1.00 88.12 188 TRP A N 1
ATOM 1440 C CA . TRP A 1 188 ? 2.791 1.505 3.426 1.00 88.12 188 TRP A CA 1
ATOM 1441 C C . TRP A 1 188 ? 3.674 0.984 4.555 1.00 88.12 188 TRP A C 1
ATOM 1443 O O . TRP A 1 188 ? 4.049 1.769 5.412 1.00 88.12 188 TRP A O 1
ATOM 1453 N N . GLY A 1 189 ? 3.991 -0.314 4.592 1.00 87.25 189 GLY A N 1
ATOM 1454 C CA . GLY A 1 189 ? 4.832 -0.870 5.648 1.00 87.25 189 GLY A CA 1
ATOM 1455 C C . GLY A 1 189 ? 4.438 -2.259 6.142 1.00 87.25 189 GLY A C 1
ATOM 1456 O O . GLY A 1 189 ? 3.584 -2.940 5.550 1.00 87.25 189 GLY A O 1
ATOM 1457 N N . PRO A 1 190 ? 5.080 -2.725 7.229 1.00 86.81 190 PRO A N 1
ATOM 1458 C CA . PRO A 1 190 ? 4.708 -3.963 7.889 1.00 86.81 190 PRO A CA 1
ATOM 1459 C C . PRO A 1 190 ? 3.355 -3.819 8.586 1.00 86.81 190 PRO A C 1
ATOM 1461 O O . PRO A 1 190 ? 3.028 -2.761 9.124 1.00 86.81 190 PRO A O 1
ATOM 1464 N N . LEU A 1 191 ? 2.594 -4.913 8.619 1.00 88.94 191 LEU A N 1
ATOM 1465 C CA . LEU A 1 191 ? 1.442 -5.011 9.510 1.00 88.94 191 LEU A CA 1
ATOM 1466 C C . LEU A 1 191 ? 1.928 -4.974 10.965 1.00 88.94 191 LEU A C 1
ATOM 1468 O O . LEU A 1 191 ? 2.929 -5.598 11.323 1.00 88.94 191 LEU A O 1
ATOM 1472 N N . TYR A 1 192 ? 1.216 -4.238 11.804 1.00 88.06 192 TYR A N 1
ATOM 1473 C CA . TYR A 1 192 ? 1.563 -4.058 13.204 1.00 88.06 192 TYR A CA 1
ATOM 1474 C C . TYR A 1 192 ? 1.093 -5.232 14.065 1.00 88.06 192 TYR A C 1
ATOM 1476 O O . TYR A 1 192 ? 0.007 -5.776 13.883 1.00 88.06 192 TYR A O 1
ATOM 1484 N N . SER A 1 193 ? 1.907 -5.590 15.056 1.00 84.88 193 SER A N 1
ATOM 1485 C CA . SER A 1 193 ? 1.439 -6.305 16.247 1.00 84.88 193 SER A CA 1
ATOM 1486 C C . SER A 1 193 ? 0.573 -5.387 17.118 1.00 84.88 193 SER A C 1
ATOM 1488 O O . SER A 1 193 ? 0.659 -4.162 17.003 1.00 84.88 193 SER A O 1
ATOM 1490 N N . ALA A 1 194 ? -0.207 -5.949 18.048 1.00 84.12 194 ALA A N 1
ATOM 1491 C CA . ALA A 1 194 ? -1.047 -5.162 18.960 1.00 84.12 194 ALA A CA 1
ATOM 1492 C C . ALA A 1 194 ? -0.280 -4.016 19.655 1.00 84.12 194 ALA A C 1
ATOM 1494 O O . ALA A 1 194 ? -0.732 -2.873 19.645 1.00 84.12 194 ALA A O 1
ATOM 1495 N N . ASP A 1 195 ? 0.919 -4.287 20.184 1.00 82.69 195 ASP A N 1
ATOM 1496 C CA . ASP A 1 195 ? 1.734 -3.265 20.857 1.00 82.69 195 ASP A CA 1
ATOM 1497 C C . ASP A 1 195 ? 2.178 -2.149 19.899 1.00 82.69 195 ASP A C 1
ATOM 1499 O O . ASP A 1 195 ? 2.244 -0.985 20.298 1.00 82.69 195 ASP A O 1
ATOM 1503 N N . GLN A 1 196 ? 2.471 -2.484 18.637 1.00 86.62 196 GLN A N 1
ATOM 1504 C CA . GLN A 1 196 ? 2.829 -1.498 17.614 1.00 86.62 196 GLN A CA 1
ATOM 1505 C C . GLN A 1 196 ? 1.625 -0.635 17.224 1.00 86.62 196 GLN A C 1
ATOM 1507 O O . GLN A 1 196 ? 1.788 0.577 17.114 1.00 86.62 196 GLN A O 1
ATOM 1512 N N . MET A 1 197 ? 0.420 -1.210 17.109 1.00 88.75 197 MET A N 1
ATOM 1513 C CA . MET A 1 197 ? -0.813 -0.442 16.869 1.00 88.75 197 MET A CA 1
ATOM 1514 C C . MET A 1 197 ? -1.035 0.600 17.975 1.00 88.75 197 MET A C 1
ATOM 1516 O O . MET A 1 197 ? -1.316 1.769 17.703 1.00 88.75 197 MET A O 1
ATOM 1520 N N . VAL A 1 198 ? -0.850 0.198 19.237 1.00 85.25 198 VAL A N 1
ATOM 1521 C CA . VAL A 1 198 ? -1.013 1.074 20.410 1.00 85.25 198 VAL A CA 1
ATOM 1522 C C . VAL A 1 198 ? 0.047 2.172 20.440 1.00 85.25 198 VAL A C 1
ATOM 1524 O O . VAL A 1 198 ? -0.277 3.341 20.677 1.00 85.25 198 VAL A O 1
ATOM 1527 N N . ALA A 1 199 ? 1.310 1.810 20.209 1.00 85.94 199 ALA A N 1
ATOM 1528 C CA . ALA A 1 199 ? 2.417 2.758 20.189 1.00 85.94 199 ALA A CA 1
ATOM 1529 C C . ALA A 1 199 ? 2.243 3.796 19.070 1.00 85.94 199 ALA A C 1
ATOM 1531 O O . ALA A 1 199 ? 2.291 4.995 19.349 1.00 85.94 199 ALA A O 1
ATOM 1532 N N . ALA A 1 200 ? 1.956 3.349 17.843 1.00 88.75 200 ALA A N 1
ATOM 1533 C CA . ALA A 1 200 ? 1.727 4.223 16.695 1.00 88.75 200 ALA A CA 1
ATOM 1534 C C . ALA A 1 200 ? 0.542 5.168 16.934 1.00 88.75 200 ALA A C 1
ATOM 1536 O O . ALA A 1 200 ? 0.670 6.380 16.764 1.00 88.75 200 ALA A O 1
ATOM 1537 N N . ARG A 1 201 ? -0.594 4.650 17.423 1.00 89.31 201 ARG A N 1
ATOM 1538 C CA . ARG A 1 201 ? -1.763 5.487 17.727 1.00 89.31 201 ARG A CA 1
ATOM 1539 C C . ARG A 1 201 ? -1.463 6.543 18.789 1.00 89.31 201 ARG A C 1
ATOM 1541 O O . ARG A 1 201 ? -1.896 7.683 18.656 1.00 89.31 201 ARG A O 1
ATOM 1548 N N . THR A 1 202 ? -0.739 6.171 19.846 1.00 87.81 202 THR A N 1
ATOM 1549 C CA . THR A 1 202 ? -0.372 7.108 20.919 1.00 87.81 202 THR A CA 1
ATOM 1550 C C . THR A 1 202 ? 0.460 8.260 20.360 1.00 87.81 202 THR A C 1
ATOM 1552 O O . THR A 1 202 ? 0.126 9.418 20.602 1.00 87.81 202 THR A O 1
ATOM 1555 N N . LEU A 1 203 ? 1.477 7.945 19.552 1.00 87.69 203 LEU A N 1
ATOM 1556 C CA . LEU A 1 203 ? 2.330 8.943 18.907 1.00 87.69 203 LEU A CA 1
ATOM 1557 C C . LEU A 1 203 ? 1.533 9.874 17.985 1.00 87.69 203 LEU A C 1
ATOM 1559 O O . LEU A 1 203 ? 1.713 11.087 18.046 1.00 87.69 203 LEU A O 1
ATOM 1563 N N . LEU A 1 204 ? 0.622 9.337 17.171 1.00 88.06 204 LEU A N 1
ATOM 1564 C CA . LEU A 1 204 ? -0.171 10.133 16.228 1.00 88.06 204 LEU A CA 1
ATOM 1565 C C . LEU A 1 204 ? -1.183 11.053 16.932 1.00 88.06 204 LEU A C 1
ATOM 1567 O O . LEU A 1 204 ? -1.355 12.206 16.530 1.00 88.06 204 LEU A O 1
ATOM 1571 N N . ILE A 1 205 ? -1.794 10.599 18.030 1.00 86.94 205 ILE A N 1
ATOM 1572 C CA . ILE A 1 205 ? -2.666 11.438 18.867 1.00 86.94 205 ILE A CA 1
ATOM 1573 C C . ILE A 1 205 ? -1.863 12.545 19.556 1.00 86.94 205 ILE A C 1
ATOM 1575 O O . ILE A 1 205 ? -2.301 13.697 19.596 1.00 86.94 205 ILE A O 1
ATOM 1579 N N . GLU A 1 206 ? -0.692 12.222 20.109 1.00 85.44 206 GLU A N 1
ATOM 1580 C CA . GLU A 1 206 ? 0.192 13.216 20.722 1.00 85.44 206 GLU A CA 1
ATOM 1581 C C . GLU A 1 206 ? 0.667 14.248 19.699 1.00 85.44 206 GLU A C 1
ATOM 1583 O O . GLU A 1 206 ? 0.609 15.446 19.981 1.00 85.44 206 GLU A O 1
ATOM 1588 N N . HIS A 1 207 ? 1.043 13.801 18.498 1.00 84.25 207 HIS A N 1
ATOM 1589 C CA . HIS A 1 207 ? 1.405 14.672 17.387 1.00 84.25 207 HIS A CA 1
ATOM 1590 C C . HIS A 1 207 ? 0.259 15.626 17.041 1.00 84.25 207 HIS A C 1
ATOM 1592 O O . HIS A 1 207 ? 0.459 16.838 17.059 1.00 84.25 207 HIS A O 1
ATOM 1598 N N . ARG A 1 208 ? -0.969 15.120 16.844 1.00 82.56 208 ARG A N 1
ATOM 1599 C CA . ARG A 1 208 ? -2.141 15.977 16.591 1.00 82.56 208 ARG A CA 1
ATOM 1600 C C . ARG A 1 208 ? -2.369 16.990 17.708 1.00 82.56 208 ARG A C 1
ATOM 1602 O O . ARG A 1 208 ? -2.625 18.159 17.428 1.00 82.56 208 ARG A O 1
ATOM 1609 N N . ARG A 1 209 ? -2.303 16.567 18.973 1.00 83.06 209 ARG A N 1
ATOM 1610 C CA . ARG A 1 209 ? -2.493 17.467 20.124 1.00 83.06 209 ARG A CA 1
ATOM 1611 C C . ARG A 1 209 ? -1.423 18.554 20.169 1.00 83.06 209 ARG A C 1
ATOM 1613 O O . ARG A 1 209 ? -1.751 19.699 20.464 1.00 83.06 209 ARG A O 1
ATOM 1620 N N . ALA A 1 210 ? -0.173 18.208 19.867 1.00 81.62 210 ALA A N 1
ATOM 1621 C CA . ALA A 1 210 ? 0.920 19.166 19.777 1.00 81.62 210 ALA A CA 1
ATOM 1622 C C . ALA A 1 210 ? 0.705 20.156 18.622 1.00 81.62 210 ALA A C 1
ATOM 1624 O O . ALA A 1 210 ? 0.826 21.358 18.845 1.00 81.62 210 ALA A O 1
ATOM 1625 N N . SER A 1 211 ? 0.310 19.684 17.434 1.00 76.50 211 SER A N 1
ATOM 1626 C CA . SER A 1 211 ? -0.027 20.548 16.293 1.00 76.50 211 SER A CA 1
ATOM 1627 C C . SER A 1 211 ? -1.158 21.522 16.637 1.00 76.50 211 SER A C 1
ATOM 1629 O O . SER A 1 211 ? -1.009 22.724 16.446 1.00 76.50 211 SER A O 1
ATOM 1631 N N . LEU A 1 212 ? -2.246 21.040 17.248 1.00 75.69 212 LEU A N 1
ATOM 1632 C CA . LEU A 1 212 ? -3.365 21.885 17.687 1.00 75.69 212 LEU A CA 1
ATOM 1633 C C . LEU A 1 212 ? -2.968 22.920 18.753 1.00 75.69 212 LEU A C 1
ATOM 1635 O O . LEU A 1 212 ? -3.578 23.980 18.827 1.00 75.69 212 LEU A O 1
ATOM 1639 N N . ALA A 1 213 ? -1.979 22.618 19.598 1.00 78.12 213 ALA A N 1
ATOM 1640 C CA . ALA A 1 213 ? -1.502 23.541 20.627 1.00 78.12 213 ALA A CA 1
ATOM 1641 C C . ALA A 1 213 ? -0.545 24.617 20.084 1.00 78.12 213 ALA A C 1
ATOM 1643 O O . ALA A 1 213 ? -0.405 25.670 20.708 1.00 78.12 213 ALA A O 1
ATOM 1644 N N . LEU A 1 214 ? 0.140 24.339 18.969 1.00 73.88 214 LEU A N 1
ATOM 1645 C CA . LEU A 1 214 ? 1.107 25.240 18.334 1.00 73.88 214 LEU A CA 1
ATOM 1646 C C . LEU A 1 214 ? 0.481 26.135 17.257 1.00 73.88 214 LEU A C 1
ATOM 1648 O O . LEU A 1 214 ? 1.009 27.218 17.006 1.00 73.88 214 LEU A O 1
ATOM 1652 N N . ASN A 1 215 ? -0.618 25.704 16.638 1.00 62.69 215 ASN A N 1
ATOM 1653 C CA . ASN A 1 215 ? -1.264 26.447 15.562 1.00 62.69 215 ASN A CA 1
ATOM 1654 C C . ASN A 1 215 ? -2.168 27.563 16.117 1.00 62.69 215 ASN A C 1
ATOM 1656 O O . ASN A 1 215 ? -3.033 27.325 16.963 1.00 62.69 215 ASN A O 1
ATOM 1660 N N . GLU A 1 216 ? -1.968 28.798 15.638 1.00 51.19 216 GLU A N 1
ATOM 1661 C CA . GLU A 1 216 ? -2.902 29.906 15.873 1.00 51.19 216 GLU A CA 1
ATOM 1662 C C . GLU A 1 216 ? -4.240 29.632 15.148 1.00 51.19 216 GLU A C 1
ATOM 1664 O O . GLU A 1 216 ? -4.250 28.939 14.131 1.00 51.19 216 GLU A O 1
ATOM 1669 N N . PRO A 1 217 ? -5.383 30.151 15.640 1.00 49.34 217 PRO A N 1
ATOM 1670 C CA . PRO A 1 217 ? -6.736 29.785 15.182 1.00 49.34 217 PRO A CA 1
ATOM 1671 C C . PRO A 1 217 ? -7.075 30.005 13.686 1.00 49.34 217 PRO A C 1
ATOM 1673 O O . PRO A 1 217 ? -8.181 29.654 13.276 1.00 49.34 217 PRO A O 1
ATOM 1676 N N . ASP A 1 218 ? -6.151 30.540 12.883 1.00 43.78 218 ASP A N 1
ATOM 1677 C CA . ASP A 1 218 ? -6.301 30.826 11.446 1.00 43.78 218 ASP A CA 1
ATOM 1678 C C . ASP A 1 218 ? -5.515 29.857 10.533 1.00 43.78 218 ASP A C 1
ATOM 1680 O O . ASP A 1 218 ? -5.338 30.132 9.348 1.00 43.78 218 ASP A O 1
ATOM 1684 N N . ASP A 1 219 ? -5.025 28.721 11.043 1.00 49.69 219 ASP A N 1
ATOM 1685 C CA . ASP A 1 219 ? -4.381 27.718 10.186 1.00 49.69 219 ASP A CA 1
ATOM 1686 C C . ASP A 1 219 ? -5.442 26.909 9.409 1.00 49.69 219 ASP A C 1
ATOM 1688 O O . ASP A 1 219 ? -6.075 25.986 9.937 1.00 49.69 219 ASP A O 1
ATOM 1692 N N . ASP A 1 220 ? -5.660 27.285 8.143 1.00 48.31 220 ASP A N 1
ATOM 1693 C CA . ASP A 1 220 ? -6.671 26.727 7.227 1.00 48.31 220 ASP A CA 1
ATOM 1694 C C . ASP A 1 220 ? -6.628 25.184 7.128 1.00 48.31 220 ASP A C 1
ATOM 1696 O O . ASP A 1 220 ? -7.654 24.558 6.853 1.00 48.31 220 ASP A O 1
ATOM 1700 N N . GLN A 1 221 ? -5.479 24.545 7.407 1.00 49.19 221 GLN A N 1
ATOM 1701 C CA . GLN A 1 221 ? -5.337 23.077 7.432 1.00 49.19 221 GLN A CA 1
ATOM 1702 C C . GLN A 1 221 ? -6.241 22.387 8.467 1.00 49.19 221 GLN A C 1
ATOM 1704 O O . GLN A 1 221 ? -6.633 21.241 8.263 1.00 49.19 221 GLN A O 1
ATOM 1709 N N . PHE A 1 222 ? -6.613 23.068 9.556 1.00 51.78 222 PHE A N 1
ATOM 1710 C CA . PHE A 1 222 ? -7.451 22.495 10.618 1.00 51.78 222 PHE A CA 1
ATOM 1711 C C . PHE A 1 222 ? -8.901 22.991 10.593 1.00 51.78 222 PHE A C 1
ATOM 1713 O O . PHE A 1 222 ? -9.751 22.392 11.255 1.00 51.78 222 PHE A O 1
ATOM 1720 N N . GLN A 1 223 ? -9.221 24.032 9.815 1.00 49.97 223 GLN A N 1
ATOM 1721 C CA . GLN A 1 223 ? -10.582 24.586 9.728 1.00 49.97 223 GLN A CA 1
ATOM 1722 C C . GLN A 1 223 ? -11.604 23.634 9.072 1.00 49.97 223 GLN A C 1
ATOM 1724 O O . GLN A 1 223 ? -12.807 23.859 9.198 1.00 49.97 223 GLN A O 1
ATOM 1729 N N . GLY A 1 224 ? -11.149 22.556 8.420 1.00 55.12 224 GLY A N 1
ATOM 1730 C CA . GLY A 1 224 ? -11.994 21.494 7.857 1.00 55.12 224 GLY A CA 1
ATOM 1731 C C . GLY A 1 224 ? -11.966 20.165 8.619 1.00 55.12 224 GLY A C 1
ATOM 1732 O O . GLY A 1 224 ? -12.662 19.236 8.214 1.00 55.12 224 GLY A O 1
ATOM 1733 N N . ALA A 1 225 ? -11.172 20.051 9.691 1.00 61.94 225 ALA A N 1
ATOM 1734 C CA . ALA A 1 225 ? -10.985 18.785 10.389 1.00 61.94 225 ALA A CA 1
ATOM 1735 C C . ALA A 1 225 ? -12.286 18.323 11.057 1.00 61.94 225 ALA A C 1
ATOM 1737 O O . ALA A 1 225 ? -12.914 19.049 11.834 1.00 61.94 225 ALA A O 1
ATOM 1738 N N . VAL A 1 226 ? -12.682 17.093 10.754 1.00 69.50 226 VAL A N 1
ATOM 1739 C CA . VAL A 1 226 ? -13.949 16.531 11.210 1.00 69.50 226 VAL A CA 1
ATOM 1740 C C . VAL A 1 226 ? -13.793 15.954 12.623 1.00 69.50 226 VAL A C 1
ATOM 1742 O O . VAL A 1 226 ? -12.715 15.530 13.041 1.00 69.50 226 VAL A O 1
ATOM 1745 N N . SER A 1 227 ? -14.873 15.990 13.403 1.00 78.19 227 SER A N 1
ATOM 1746 C CA . SER A 1 227 ? -14.909 15.479 14.776 1.00 78.19 227 SER A CA 1
ATOM 1747 C C . SER A 1 227 ? -14.980 13.948 14.820 1.00 78.19 227 SER A C 1
ATOM 1749 O O . SER A 1 227 ? -15.564 13.300 13.953 1.00 78.19 227 SER A O 1
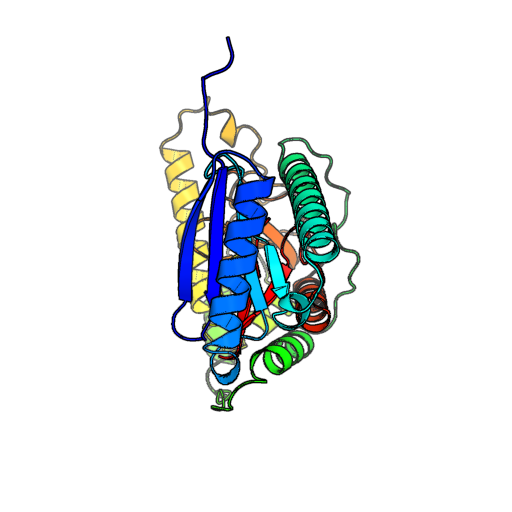ATOM 1751 N N . ASP A 1 228 ? -14.492 13.381 15.920 1.00 83.00 228 ASP A N 1
ATOM 1752 C CA . ASP A 1 228 ? -14.655 11.979 16.321 1.00 83.00 228 ASP A CA 1
ATOM 1753 C C . ASP A 1 228 ? -16.125 11.519 16.461 1.00 83.00 228 ASP A C 1
ATOM 1755 O O . ASP A 1 228 ? -16.409 10.329 16.575 1.00 83.00 228 ASP A O 1
ATOM 1759 N N . THR A 1 229 ? -17.071 12.461 16.462 1.00 85.69 229 THR A N 1
ATOM 1760 C CA . THR A 1 229 ? -18.518 12.202 16.533 1.00 85.69 229 THR A CA 1
ATOM 1761 C C . THR A 1 229 ? -19.169 11.923 15.182 1.00 85.69 229 THR A C 1
ATOM 1763 O O . THR A 1 229 ? -20.327 11.512 15.149 1.00 85.69 229 THR A O 1
ATOM 1766 N N . GLU A 1 230 ? -18.476 12.208 14.083 1.00 89.44 230 GLU A N 1
ATOM 1767 C CA . GLU A 1 230 ? -19.003 11.981 12.738 1.00 89.44 230 GLU A CA 1
ATOM 1768 C C . GLU A 1 230 ? -18.886 10.503 12.349 1.00 89.44 230 GLU A C 1
ATOM 1770 O O . GLU A 1 230 ? -18.010 9.806 12.874 1.00 89.44 230 GLU A O 1
ATOM 1775 N N . PRO A 1 231 ? -19.765 10.001 11.460 1.00 91.75 231 PRO A N 1
ATOM 1776 C CA . PRO A 1 231 ? -19.809 8.582 11.149 1.00 91.75 231 PRO A CA 1
ATOM 1777 C C . PRO A 1 231 ? -18.488 8.057 10.581 1.00 91.75 231 PRO A C 1
ATOM 1779 O O . PRO A 1 231 ? -17.821 8.753 9.808 1.00 91.75 231 PRO A O 1
ATOM 1782 N N . ALA A 1 232 ? -18.147 6.809 10.903 1.00 92.31 232 ALA A N 1
ATOM 1783 C CA . A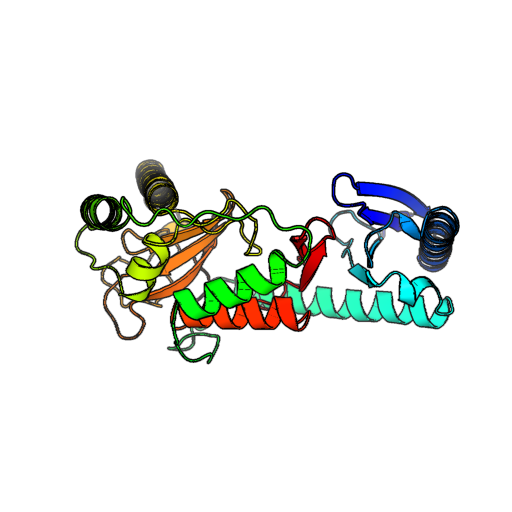LA A 1 232 ? -17.015 6.120 10.296 1.00 92.31 232 ALA A CA 1
ATOM 1784 C C . ALA A 1 232 ? -17.080 6.163 8.760 1.00 92.31 232 ALA A C 1
ATOM 1786 O O . ALA A 1 232 ? -18.161 6.150 8.166 1.00 92.31 232 ALA A O 1
ATOM 1787 N N . GLY A 1 233 ? -15.913 6.251 8.123 1.00 89.56 233 GLY A N 1
ATOM 1788 C CA . GLY A 1 233 ? -15.769 6.433 6.679 1.00 89.56 233 GLY A CA 1
ATOM 1789 C C . GLY A 1 233 ? -15.990 7.870 6.190 1.00 89.56 233 GLY A C 1
ATOM 1790 O O . GLY A 1 233 ? -15.877 8.119 4.990 1.00 89.56 233 GLY A O 1
ATOM 1791 N N . THR A 1 234 ? -16.273 8.824 7.083 1.00 88.81 234 THR A N 1
ATOM 1792 C CA . THR A 1 234 ? -16.284 10.261 6.757 1.00 88.81 234 THR A CA 1
ATOM 1793 C C . THR A 1 234 ? -14.860 10.809 6.792 1.00 88.81 234 THR A C 1
ATOM 1795 O O . THR A 1 234 ? -14.191 10.659 7.813 1.00 88.81 234 THR A O 1
ATOM 1798 N N . GLN A 1 235 ? -14.406 11.471 5.724 1.00 87.06 235 GLN A N 1
ATOM 1799 C CA . GLN A 1 235 ? -13.058 12.051 5.671 1.00 87.06 235 GLN A CA 1
ATOM 1800 C C . GLN A 1 235 ? -12.812 13.006 6.850 1.00 87.06 235 GLN A C 1
ATOM 1802 O O . GLN A 1 235 ? -13.670 13.830 7.164 1.00 87.06 235 GLN A O 1
ATOM 1807 N N . ALA A 1 236 ? -11.660 12.881 7.506 1.00 83.25 236 ALA A N 1
ATOM 1808 C CA . ALA A 1 236 ? -11.339 13.557 8.756 1.00 83.25 236 ALA A CA 1
ATOM 1809 C C . ALA A 1 236 ? -10.362 14.734 8.636 1.00 83.25 236 ALA A C 1
ATOM 1811 O O . ALA A 1 236 ? -10.398 15.627 9.485 1.00 83.25 236 ALA A O 1
ATOM 1812 N N . PHE A 1 237 ? -9.490 14.734 7.626 1.00 80.69 237 PHE A N 1
ATOM 1813 C CA . PHE A 1 237 ? -8.384 15.675 7.385 1.00 80.69 237 PHE A CA 1
ATOM 1814 C C . PHE A 1 237 ? -7.327 15.763 8.503 1.00 80.69 237 PHE A C 1
ATOM 1816 O O . PHE A 1 237 ? -6.344 16.481 8.375 1.00 80.69 237 PHE A O 1
ATOM 1823 N N . ALA A 1 238 ? -7.501 15.028 9.601 1.00 83.44 238 ALA A N 1
ATOM 1824 C CA . ALA A 1 238 ? -6.578 14.953 10.725 1.00 83.44 238 ALA A CA 1
ATOM 1825 C C . ALA A 1 238 ? -6.696 13.587 11.408 1.00 83.44 238 ALA A C 1
ATOM 1827 O O . ALA A 1 238 ? -7.734 12.930 11.327 1.00 83.44 238 ALA A O 1
ATOM 1828 N N . PHE A 1 239 ? -5.651 13.170 12.126 1.00 87.62 239 PHE A N 1
ATOM 1829 C CA . PHE A 1 239 ? -5.666 11.879 12.814 1.00 87.62 239 PHE A CA 1
ATOM 1830 C C . PHE A 1 239 ? -6.692 11.847 13.956 1.00 87.62 239 PHE A C 1
ATOM 1832 O O . PHE A 1 239 ? -6.555 12.584 14.930 1.00 87.62 239 PHE A O 1
ATOM 1839 N N . LEU A 1 240 ? -7.713 10.997 13.886 1.00 88.94 240 LEU A N 1
ATOM 1840 C CA . LEU A 1 240 ? -8.774 10.940 14.897 1.00 88.94 240 LEU A CA 1
ATOM 1841 C C . LEU A 1 240 ? -8.455 10.014 16.073 1.00 88.94 240 LEU A C 1
ATOM 1843 O O . LEU A 1 240 ? -7.713 9.045 15.918 1.00 88.94 240 LEU A O 1
ATOM 1847 N N . ASP A 1 241 ? -9.052 10.264 17.246 1.00 89.56 241 ASP A N 1
ATOM 1848 C CA . ASP A 1 241 ? -8.965 9.293 18.343 1.00 89.56 241 ASP A CA 1
ATOM 1849 C C . ASP A 1 241 ? -9.644 7.974 17.905 1.00 89.56 241 ASP A C 1
ATOM 1851 O O . ASP A 1 241 ? -9.197 6.887 18.269 1.00 89.56 241 ASP A O 1
ATOM 1855 N N . GLY A 1 242 ? -10.676 8.039 17.065 1.00 91.25 242 GLY A N 1
ATOM 1856 C CA . GLY A 1 242 ? -11.315 6.885 16.440 1.00 91.25 242 GLY A CA 1
ATOM 1857 C C . GLY A 1 242 ? -10.487 6.168 15.365 1.00 91.25 242 GLY A C 1
ATOM 1858 O O . GLY A 1 242 ? -10.984 5.203 14.800 1.00 91.25 242 GLY A O 1
ATOM 1859 N N . PHE A 1 243 ? -9.253 6.581 15.057 1.00 93.38 243 PHE A N 1
ATOM 1860 C CA . PHE A 1 243 ? -8.387 5.864 14.112 1.00 93.38 243 PHE A CA 1
ATOM 1861 C C . PHE A 1 243 ? -7.404 4.935 14.832 1.00 93.38 243 PHE A C 1
ATOM 1863 O O . PHE A 1 243 ? -6.753 5.313 15.810 1.00 93.38 243 PHE A O 1
ATOM 1870 N N . VAL A 1 244 ? -7.271 3.704 14.328 1.00 93.62 244 VAL A N 1
ATOM 1871 C CA . VAL A 1 244 ? -6.318 2.699 14.820 1.00 93.62 244 VAL A CA 1
ATOM 1872 C C . VAL A 1 244 ? -5.363 2.296 13.691 1.00 93.62 244 VAL A C 1
ATOM 1874 O O . VAL A 1 244 ? -5.804 1.637 12.751 1.00 93.62 244 VAL A O 1
ATOM 1877 N N . PRO A 1 245 ? -4.066 2.652 13.751 1.00 93.94 245 PRO A N 1
ATOM 1878 C CA . PRO A 1 245 ? -3.084 2.244 12.752 1.00 93.94 245 PRO A CA 1
ATOM 1879 C C . PRO A 1 245 ? -2.839 0.738 12.804 1.00 93.94 245 PRO A C 1
ATOM 1881 O O . PRO A 1 245 ? -2.595 0.192 13.879 1.00 93.94 245 PRO A O 1
ATOM 1884 N N . ILE A 1 246 ? -2.864 0.088 11.644 1.00 93.31 246 ILE A N 1
ATOM 1885 C CA . ILE A 1 246 ? -2.630 -1.354 11.480 1.00 93.31 246 ILE A CA 1
ATOM 1886 C C . ILE A 1 246 ? -1.407 -1.673 10.608 1.00 93.31 246 ILE A C 1
ATOM 1888 O O . ILE A 1 246 ? -0.951 -2.814 10.620 1.00 93.31 246 ILE A O 1
ATOM 1892 N N . ALA A 1 247 ? -0.867 -0.691 9.879 1.00 92.56 247 ALA A N 1
ATOM 1893 C CA . ALA A 1 247 ? 0.401 -0.766 9.145 1.00 92.56 247 ALA A CA 1
ATOM 1894 C C . ALA A 1 247 ? 0.956 0.646 8.898 1.00 92.56 247 ALA A C 1
ATOM 1896 O O . ALA A 1 247 ? 0.169 1.594 8.888 1.00 92.56 247 ALA A O 1
ATOM 1897 N N . GLY A 1 248 ? 2.261 0.790 8.647 1.00 89.50 248 GLY A N 1
ATOM 1898 C CA . GLY A 1 248 ? 2.858 2.083 8.281 1.00 89.50 248 GLY A CA 1
ATOM 1899 C C . GLY A 1 248 ? 4.369 2.196 8.530 1.00 89.50 248 GLY A C 1
ATOM 1900 O O . GLY A 1 248 ? 4.902 1.469 9.375 1.00 89.50 248 GLY A O 1
ATOM 1901 N N . ASP A 1 249 ? 5.013 3.166 7.869 1.00 77.06 249 ASP A N 1
ATOM 1902 C CA . ASP A 1 249 ? 6.445 3.507 7.969 1.00 77.06 249 ASP A CA 1
ATOM 1903 C C . ASP A 1 249 ? 6.667 5.006 8.272 1.00 77.06 249 ASP A C 1
ATOM 1905 O O . ASP A 1 249 ? 7.294 5.737 7.506 1.00 77.06 249 ASP A O 1
ATOM 1909 N N . ASP A 1 250 ? 6.136 5.479 9.396 1.00 67.38 250 ASP A N 1
ATOM 1910 C CA . ASP A 1 250 ? 6.242 6.854 9.916 1.00 67.38 250 ASP A CA 1
ATOM 1911 C C . ASP A 1 250 ? 5.447 7.948 9.168 1.00 67.38 250 ASP A C 1
ATOM 1913 O O . ASP A 1 250 ? 4.868 8.813 9.832 1.00 67.38 250 ASP A O 1
ATOM 1917 N N . GLU A 1 251 ? 5.389 7.936 7.831 1.00 73.56 251 GLU A N 1
ATOM 1918 C CA . GLU A 1 251 ? 4.731 9.001 7.043 1.00 73.56 251 GLU A CA 1
ATOM 1919 C C . GLU A 1 251 ? 3.279 8.694 6.669 1.00 73.56 251 GLU A C 1
ATOM 1921 O O . GLU A 1 251 ? 2.417 9.572 6.762 1.00 73.56 251 GLU A O 1
ATOM 1926 N N . ASP A 1 252 ? 3.020 7.441 6.305 1.00 86.25 252 ASP A N 1
ATOM 1927 C CA . ASP A 1 252 ? 1.724 6.959 5.851 1.00 86.25 252 ASP A CA 1
ATOM 1928 C C . ASP A 1 252 ? 1.311 5.729 6.653 1.00 86.25 252 ASP A C 1
ATOM 1930 O O . ASP A 1 252 ? 2.118 4.830 6.910 1.00 86.25 252 ASP A O 1
ATOM 1934 N N . TYR A 1 253 ? 0.034 5.673 7.018 1.00 91.62 253 TYR A N 1
ATOM 1935 C CA . TYR A 1 253 ? -0.513 4.614 7.851 1.00 91.62 253 TYR A CA 1
ATOM 1936 C C . TYR A 1 253 ? -1.790 4.055 7.245 1.00 91.62 253 TYR A C 1
ATOM 1938 O O . TYR A 1 253 ? -2.715 4.798 6.927 1.00 91.62 253 TYR A O 1
ATOM 1946 N N . LEU A 1 254 ? -1.899 2.731 7.181 1.00 94.62 254 LEU A N 1
ATOM 1947 C CA . LEU A 1 254 ? -3.209 2.097 7.069 1.00 94.62 254 LEU A CA 1
ATOM 1948 C C . LEU A 1 254 ? -3.896 2.186 8.424 1.00 94.62 254 LEU A C 1
ATOM 1950 O O . LEU A 1 254 ? -3.341 1.738 9.429 1.00 94.62 254 LEU A O 1
ATOM 1954 N N . VAL A 1 255 ? -5.105 2.735 8.448 1.00 95.56 255 VAL A N 1
ATOM 1955 C CA . VAL A 1 255 ? -5.878 2.929 9.674 1.00 95.56 255 VAL A CA 1
ATOM 1956 C C . VAL A 1 255 ? -7.248 2.275 9.562 1.00 95.56 255 VAL A C 1
ATOM 1958 O O . VAL A 1 255 ? -7.899 2.325 8.519 1.00 95.56 255 VAL A O 1
ATOM 1961 N N . VAL A 1 256 ? -7.689 1.671 10.661 1.00 96.12 256 VAL A N 1
ATOM 1962 C CA . VAL A 1 256 ? -9.071 1.239 10.866 1.00 96.12 256 VAL A CA 1
ATOM 1963 C C . VAL A 1 256 ? -9.830 2.368 11.545 1.00 96.12 256 VAL A C 1
ATOM 1965 O O . VAL A 1 256 ? -9.393 2.882 12.577 1.00 96.12 256 VAL A O 1
ATOM 1968 N N . ASP A 1 257 ? -10.972 2.735 10.980 1.00 95.12 257 ASP A N 1
ATOM 1969 C CA . ASP A 1 257 ? -11.880 3.720 11.554 1.00 95.12 257 ASP A CA 1
ATOM 1970 C C . ASP A 1 257 ? -12.883 3.039 12.491 1.00 95.12 257 ASP A C 1
ATOM 1972 O O . ASP A 1 257 ? -13.783 2.322 12.053 1.00 95.12 257 ASP A O 1
ATOM 1976 N N . VAL A 1 258 ? -12.718 3.252 13.795 1.00 94.00 258 VAL A N 1
ATOM 1977 C CA . VAL A 1 258 ? -13.562 2.674 14.850 1.00 94.00 258 VAL A CA 1
ATOM 1978 C C . VAL A 1 258 ? -14.623 3.650 15.371 1.00 94.00 258 VAL A C 1
ATOM 1980 O O . VAL A 1 258 ? -15.255 3.389 16.398 1.00 94.00 258 VAL A O 1
ATOM 1983 N N . ARG A 1 259 ? -14.869 4.773 14.680 1.00 93.25 259 ARG A N 1
ATOM 1984 C CA . ARG A 1 259 ? -16.018 5.644 14.985 1.00 93.25 259 ARG A CA 1
ATOM 1985 C C . ARG A 1 259 ? -17.335 4.903 14.748 1.00 93.25 259 ARG A C 1
ATOM 1987 O O . ARG A 1 259 ? -17.387 3.884 14.065 1.00 93.25 259 ARG A O 1
ATOM 1994 N N . ALA A 1 260 ? -18.425 5.389 15.331 1.00 91.62 260 ALA A N 1
ATOM 1995 C CA . ALA A 1 260 ? -19.743 4.796 15.107 1.00 91.62 260 ALA A CA 1
ATOM 1996 C C . ALA A 1 260 ? -20.222 5.024 13.660 1.00 91.62 260 ALA A C 1
ATOM 1998 O O . ALA A 1 260 ? -19.834 6.002 13.035 1.00 91.62 260 ALA A O 1
ATOM 1999 N N . GLY A 1 261 ? -21.104 4.171 13.137 1.00 91.38 261 GLY A N 1
ATOM 2000 C CA . GLY A 1 261 ? -21.710 4.331 11.807 1.00 91.38 261 GLY A CA 1
ATOM 2001 C C . GLY A 1 261 ? -21.711 3.039 10.992 1.00 91.38 261 GLY A C 1
ATOM 2002 O O . GLY A 1 261 ? -21.168 2.027 11.427 1.00 91.38 261 GLY A O 1
ATOM 2003 N N . ASP A 1 262 ? -22.312 3.080 9.801 1.00 92.38 262 ASP A N 1
ATOM 2004 C CA . ASP A 1 262 ? -22.471 1.899 8.933 1.00 92.38 262 ASP A CA 1
ATOM 2005 C C . ASP A 1 262 ? -21.134 1.349 8.408 1.00 92.38 262 ASP A C 1
ATOM 2007 O O . ASP A 1 262 ? -21.040 0.173 8.066 1.00 92.38 262 ASP A O 1
ATOM 2011 N N . LEU A 1 263 ? -20.095 2.189 8.369 1.00 94.44 263 LEU A N 1
ATOM 2012 C CA . LEU A 1 263 ? -18.732 1.821 7.977 1.00 94.44 263 LEU A CA 1
ATOM 2013 C C . LEU A 1 263 ? -17.802 1.637 9.191 1.00 94.44 263 LEU A C 1
ATOM 2015 O O . LEU A 1 263 ? -16.588 1.753 9.059 1.00 94.44 263 LEU A O 1
ATOM 2019 N N . HIS A 1 264 ? -18.345 1.368 10.383 1.00 94.19 264 HIS A N 1
ATOM 2020 C CA . HIS A 1 264 ? -17.531 1.055 11.560 1.00 94.19 264 HIS A CA 1
ATOM 2021 C C . HIS A 1 264 ? -16.613 -0.148 11.284 1.00 94.19 264 HIS A C 1
ATOM 2023 O O . HIS A 1 264 ? -17.083 -1.246 10.986 1.00 94.19 264 HIS A O 1
ATOM 2029 N N . GLY A 1 265 ? -15.303 0.061 11.409 1.00 94.81 265 GLY A N 1
ATOM 2030 C CA . GLY A 1 265 ? -14.272 -0.922 11.086 1.00 94.81 265 GLY A CA 1
ATOM 2031 C C . GLY A 1 265 ? -13.762 -0.880 9.645 1.00 94.81 265 GLY A C 1
ATOM 2032 O O . GLY A 1 265 ? -12.978 -1.752 9.265 1.00 94.81 265 GLY A O 1
ATOM 2033 N N . CYS A 1 266 ? -14.161 0.119 8.852 1.00 96.44 266 CYS A N 1
ATOM 2034 C CA . CYS A 1 266 ? -13.602 0.333 7.523 1.00 96.44 266 CYS A CA 1
ATOM 2035 C C . CYS A 1 266 ? -12.116 0.703 7.585 1.00 96.44 266 CYS A C 1
ATOM 2037 O O . CYS A 1 266 ? -11.631 1.239 8.585 1.00 96.44 266 CYS A O 1
ATOM 2039 N N . VAL A 1 267 ? -11.404 0.456 6.489 1.00 96.81 267 VAL A N 1
ATOM 2040 C CA . VAL A 1 267 ? -9.978 0.767 6.360 1.00 96.81 267 VAL A CA 1
ATOM 2041 C C . VAL A 1 267 ? -9.793 1.941 5.410 1.00 96.81 267 VAL A C 1
ATOM 2043 O O . VAL A 1 267 ? -10.391 1.978 4.331 1.00 96.81 267 VAL A O 1
ATOM 2046 N N . THR A 1 268 ? -8.933 2.879 5.789 1.00 93.88 268 THR A N 1
ATOM 2047 C CA . THR A 1 268 ? -8.455 3.961 4.922 1.00 93.88 268 THR A CA 1
ATOM 2048 C C . THR A 1 268 ? -6.954 4.178 5.119 1.00 93.88 268 THR A C 1
ATOM 2050 O O . THR A 1 268 ? -6.320 3.490 5.923 1.00 93.88 268 THR A O 1
ATOM 2053 N N . VAL A 1 269 ? -6.371 5.102 4.361 1.00 91.44 269 VAL A N 1
ATOM 2054 C CA . VAL A 1 269 ? -4.968 5.502 4.507 1.00 91.44 269 VAL A CA 1
ATOM 2055 C C . VAL A 1 269 ? -4.925 6.898 5.105 1.00 91.44 269 VAL A C 1
ATOM 2057 O O . VAL A 1 269 ? -5.596 7.807 4.620 1.00 91.44 269 VAL A O 1
ATOM 2060 N N . TYR A 1 270 ? -4.138 7.056 6.161 1.00 89.25 270 TYR A N 1
ATOM 2061 C CA . TYR A 1 270 ? -3.814 8.331 6.774 1.00 89.25 270 TYR A CA 1
ATOM 2062 C C . TYR A 1 270 ? -2.412 8.765 6.354 1.00 89.25 270 TYR A C 1
ATOM 2064 O O . TYR A 1 270 ? -1.441 8.063 6.630 1.00 89.25 270 TYR A O 1
ATOM 2072 N N . HIS A 1 271 ? -2.330 9.932 5.727 1.00 83.88 271 HIS A N 1
ATOM 2073 C CA . HIS A 1 271 ? -1.093 10.604 5.355 1.00 83.88 271 HIS A CA 1
ATOM 2074 C C . HIS A 1 271 ? -0.830 11.766 6.313 1.00 83.88 271 HIS A C 1
ATOM 2076 O O . HIS A 1 271 ? -1.719 12.214 7.046 1.00 83.88 271 HIS A O 1
ATOM 2082 N N . ARG A 1 272 ? 0.379 12.326 6.270 1.00 71.19 272 ARG A N 1
ATOM 2083 C CA . ARG A 1 272 ? 0.720 13.550 7.012 1.00 71.19 272 ARG A CA 1
ATOM 2084 C C . ARG A 1 272 ? -0.250 14.702 6.724 1.00 71.19 272 ARG A C 1
ATOM 2086 O O . ARG A 1 272 ? -0.557 15.475 7.627 1.00 71.19 272 ARG A O 1
ATOM 2093 N N . GLU A 1 273 ? -0.723 14.803 5.485 1.00 68.06 273 GLU A N 1
ATOM 2094 C CA . GLU A 1 273 ? -1.628 15.850 5.004 1.00 68.06 273 GLU A CA 1
ATOM 2095 C C . GLU A 1 273 ? -3.115 15.562 5.299 1.00 68.06 273 GLU A C 1
ATOM 2097 O O . GLU A 1 273 ? -3.967 16.401 5.008 1.00 68.06 273 GLU A O 1
ATOM 2102 N N . GLY A 1 274 ? -3.438 14.398 5.876 1.00 71.12 274 GLY A N 1
ATOM 2103 C CA . GLY A 1 274 ? -4.800 13.977 6.204 1.00 71.12 274 GLY A CA 1
ATOM 2104 C C . GLY A 1 274 ? -5.125 12.562 5.724 1.00 71.12 274 GLY A C 1
ATOM 2105 O O . GLY A 1 274 ? -4.321 11.894 5.075 1.00 71.12 274 GLY A O 1
ATOM 2106 N N . ASP A 1 275 ? -6.322 12.081 6.051 1.00 70.25 275 ASP A N 1
ATOM 2107 C CA . ASP A 1 275 ? -6.819 10.810 5.528 1.00 70.25 275 ASP A CA 1
ATOM 2108 C C . ASP A 1 275 ? -7.283 10.916 4.071 1.00 70.25 275 ASP A C 1
ATOM 2110 O O . ASP A 1 275 ? -7.753 11.956 3.590 1.00 70.25 275 ASP A O 1
ATOM 2114 N N . SER A 1 276 ? -7.162 9.788 3.372 1.00 77.44 276 SER A N 1
ATOM 2115 C CA . SER A 1 276 ? -7.742 9.583 2.050 1.00 77.44 276 SER A CA 1
ATOM 2116 C C . SER A 1 276 ? -9.248 9.890 2.063 1.00 77.44 276 SER A C 1
ATOM 2118 O O . SER A 1 276 ? -9.901 9.718 3.095 1.00 77.44 276 SER A O 1
ATOM 2120 N N . PRO A 1 277 ? -9.844 10.309 0.930 1.00 77.75 277 PRO A N 1
ATOM 2121 C CA . PRO A 1 277 ? -11.272 10.605 0.881 1.00 77.75 277 PRO A CA 1
ATOM 2122 C C . PRO A 1 277 ? -12.144 9.379 1.183 1.00 77.75 277 PRO A C 1
ATOM 2124 O O . PRO A 1 277 ? -12.444 8.563 0.311 1.00 77.75 277 PRO A O 1
ATOM 2127 N N . GLY A 1 278 ? -12.586 9.291 2.435 1.00 84.94 278 GLY A N 1
ATOM 2128 C CA . GLY A 1 278 ? -13.495 8.271 2.937 1.00 84.94 278 GLY A CA 1
ATOM 2129 C C . GLY A 1 278 ? -12.888 6.873 3.074 1.00 84.94 278 GLY A C 1
ATOM 2130 O O . GLY A 1 278 ? -11.671 6.682 3.112 1.00 84.94 278 GLY A O 1
ATOM 2131 N N . ALA A 1 279 ? -13.767 5.877 3.193 1.00 91.38 279 ALA A N 1
ATOM 2132 C CA . ALA A 1 279 ? -13.379 4.479 3.337 1.00 91.38 279 ALA A CA 1
ATOM 2133 C C . ALA A 1 279 ? -12.808 3.913 2.027 1.00 91.38 279 ALA A C 1
ATOM 2135 O O . ALA A 1 279 ? -13.444 3.979 0.974 1.00 91.38 279 ALA A O 1
ATOM 2136 N N . LEU A 1 280 ? -11.636 3.280 2.093 1.00 92.75 280 LEU A N 1
ATOM 2137 C CA . LEU A 1 280 ? -11.088 2.536 0.960 1.00 92.75 280 LEU A CA 1
ATOM 2138 C C . LEU A 1 280 ? -11.678 1.127 0.907 1.00 92.75 280 LEU A C 1
ATOM 2140 O O . LEU A 1 280 ? -12.203 0.729 -0.128 1.00 92.75 280 LEU A O 1
ATOM 2144 N N . TRP A 1 281 ? -11.675 0.416 2.033 1.00 96.06 281 TRP A N 1
ATOM 2145 C CA . TRP A 1 281 ? -12.270 -0.916 2.161 1.00 96.06 281 TRP A CA 1
ATOM 2146 C C . TRP A 1 281 ? -13.327 -0.935 3.254 1.00 96.06 281 TRP A C 1
ATOM 2148 O O . TRP A 1 281 ? -13.174 -0.272 4.278 1.00 96.06 281 TRP A O 1
ATOM 2158 N N . VAL A 1 282 ? -14.375 -1.741 3.067 1.00 95.75 282 VAL A N 1
ATOM 2159 C CA . VAL A 1 282 ? -15.447 -1.904 4.064 1.00 95.75 282 VAL A CA 1
ATOM 2160 C C . VAL A 1 282 ? -14.968 -2.557 5.364 1.00 95.75 282 VAL A C 1
ATOM 2162 O O . VAL A 1 282 ? -15.586 -2.339 6.400 1.00 95.75 282 VAL A O 1
ATOM 2165 N N . SER A 1 283 ? -13.883 -3.341 5.331 1.00 96.69 283 SER A N 1
ATOM 2166 C CA . SER A 1 283 ? -13.314 -4.001 6.511 1.00 96.69 283 SER A CA 1
ATOM 2167 C C . SER A 1 283 ? -11.848 -4.421 6.310 1.00 96.69 283 SER A C 1
ATOM 2169 O O . SER A 1 283 ? -11.303 -4.320 5.205 1.00 96.69 283 SER A O 1
ATOM 2171 N N . VAL A 1 284 ? -11.205 -4.915 7.374 1.00 96.38 284 VAL A N 1
ATOM 2172 C CA . VAL A 1 284 ? -9.815 -5.409 7.362 1.00 96.38 284 VAL A CA 1
ATOM 2173 C C . VAL A 1 284 ? -9.682 -6.642 6.471 1.00 96.38 284 VAL A C 1
ATOM 2175 O O . VAL A 1 284 ? -8.766 -6.723 5.657 1.00 96.38 284 VAL A O 1
ATOM 2178 N N . SER A 1 285 ? -10.601 -7.599 6.587 1.00 96.25 285 SER A N 1
ATOM 2179 C CA . SER A 1 285 ? -10.586 -8.829 5.793 1.00 96.25 285 SER A CA 1
ATOM 2180 C C . SER A 1 285 ? -10.799 -8.564 4.297 1.00 96.25 285 SER A C 1
ATOM 2182 O O . SER A 1 285 ? -10.194 -9.247 3.473 1.00 96.25 285 SER A O 1
ATOM 2184 N N . ALA A 1 286 ? -11.594 -7.550 3.936 1.00 96.62 286 ALA A N 1
ATOM 2185 C CA . ALA A 1 286 ? -11.742 -7.106 2.551 1.00 96.62 286 ALA A CA 1
ATOM 2186 C C . ALA A 1 286 ? -10.419 -6.542 1.997 1.00 96.62 286 ALA A C 1
ATOM 2188 O O . ALA A 1 286 ? -9.977 -6.957 0.928 1.00 96.62 286 ALA A O 1
ATOM 2189 N N . MET A 1 287 ? -9.739 -5.678 2.762 1.00 96.31 287 MET A N 1
ATOM 2190 C CA . MET A 1 287 ? -8.416 -5.150 2.397 1.00 96.31 287 MET A CA 1
ATOM 2191 C C . MET A 1 287 ? -7.373 -6.263 2.230 1.00 96.31 287 MET A C 1
ATOM 2193 O O . MET A 1 287 ? -6.646 -6.285 1.239 1.00 96.31 287 MET A O 1
ATOM 2197 N N . LEU A 1 288 ? -7.327 -7.224 3.158 1.00 94.62 288 LEU A N 1
ATOM 2198 C CA . LEU A 1 288 ? -6.400 -8.356 3.081 1.00 94.62 288 LEU A CA 1
ATOM 2199 C C . LEU A 1 288 ? -6.704 -9.293 1.904 1.00 94.62 288 LEU A C 1
ATOM 2201 O O . LEU A 1 288 ? -5.778 -9.877 1.345 1.00 94.62 288 LEU A O 1
ATOM 2205 N N . SER A 1 289 ? -7.974 -9.431 1.511 1.00 94.88 289 SER A N 1
ATOM 2206 C CA . SER A 1 289 ? -8.355 -10.195 0.319 1.00 94.88 289 SER A CA 1
ATOM 2207 C C . SER A 1 289 ? -7.815 -9.540 -0.952 1.00 94.88 289 SER A C 1
ATOM 2209 O O . SER A 1 289 ? -7.183 -10.223 -1.756 1.00 94.88 289 SER A O 1
ATOM 2211 N N . ASP A 1 290 ? -7.987 -8.223 -1.102 1.00 94.62 290 ASP A N 1
ATOM 2212 C CA . ASP A 1 290 ? -7.435 -7.469 -2.238 1.00 94.62 290 ASP A CA 1
ATOM 2213 C C . ASP A 1 290 ? -5.904 -7.513 -2.258 1.00 94.62 290 ASP A C 1
ATOM 2215 O O . ASP A 1 290 ? -5.286 -7.623 -3.319 1.00 94.62 290 ASP A O 1
ATOM 2219 N N . LEU A 1 291 ? -5.281 -7.455 -1.077 1.00 93.06 291 LEU A N 1
ATOM 2220 C CA . LEU A 1 291 ? -3.837 -7.587 -0.917 1.00 93.06 291 LEU A CA 1
ATOM 2221 C C . LEU A 1 291 ? -3.352 -8.962 -1.396 1.00 93.06 291 LEU A C 1
ATOM 2223 O O . LEU A 1 291 ? -2.392 -9.053 -2.161 1.00 93.06 291 LEU A O 1
ATOM 2227 N N . ALA A 1 292 ? -4.032 -10.032 -0.978 1.00 90.56 292 ALA A N 1
ATOM 2228 C CA . ALA A 1 292 ? -3.720 -11.394 -1.393 1.00 90.56 292 ALA A CA 1
ATOM 2229 C C . ALA A 1 292 ? -3.914 -11.592 -2.904 1.00 90.56 292 ALA A C 1
ATOM 2231 O O . ALA A 1 292 ? -3.039 -12.164 -3.552 1.00 90.56 292 ALA A O 1
ATOM 2232 N N . ASP A 1 293 ? -5.018 -11.091 -3.469 1.00 90.56 293 ASP A N 1
ATOM 2233 C CA . ASP A 1 293 ? -5.296 -11.143 -4.910 1.00 90.56 293 ASP A CA 1
ATOM 2234 C C . ASP A 1 293 ? -4.217 -10.409 -5.710 1.00 90.56 293 ASP A C 1
ATOM 2236 O O . ASP A 1 293 ? -3.717 -10.928 -6.710 1.00 90.56 293 ASP A O 1
ATOM 2240 N N . SER A 1 294 ? -3.811 -9.226 -5.248 1.00 90.50 294 SER A N 1
ATOM 2241 C CA . SER A 1 294 ? -2.738 -8.454 -5.864 1.00 90.50 294 SER A CA 1
ATOM 2242 C C . SER A 1 294 ? -1.415 -9.224 -5.872 1.00 90.50 294 SER A C 1
ATOM 2244 O O . SER A 1 294 ? -0.814 -9.377 -6.937 1.00 90.50 294 SER A O 1
ATOM 2246 N N . ILE A 1 295 ? -0.991 -9.770 -4.727 1.00 86.62 295 ILE A N 1
ATOM 2247 C CA . ILE A 1 295 ? 0.259 -10.539 -4.604 1.00 86.62 295 ILE A CA 1
ATOM 2248 C C . ILE A 1 295 ? 0.209 -11.822 -5.447 1.00 86.62 295 ILE A C 1
ATOM 2250 O O . ILE A 1 295 ? 1.190 -12.171 -6.102 1.00 86.62 295 ILE A O 1
ATOM 2254 N N . GLU A 1 296 ? -0.920 -12.533 -5.452 1.00 85.50 296 GLU A N 1
ATOM 2255 C CA . GLU A 1 296 ? -1.076 -13.788 -6.192 1.00 85.50 296 GLU A CA 1
ATOM 2256 C C . GLU A 1 296 ? -1.081 -13.584 -7.709 1.00 85.50 296 GLU A C 1
ATOM 2258 O O . GLU A 1 296 ? -0.490 -14.376 -8.447 1.00 85.50 296 GLU A O 1
ATOM 2263 N N . LEU A 1 297 ? -1.744 -12.527 -8.179 1.00 83.38 297 LEU A N 1
ATOM 2264 C CA . LEU A 1 297 ? -1.943 -12.266 -9.603 1.00 83.38 297 LEU A CA 1
ATOM 2265 C C . LEU A 1 297 ? -0.894 -11.315 -10.197 1.00 83.38 297 LEU A C 1
ATOM 2267 O O . LEU A 1 297 ? -0.868 -11.137 -11.416 1.00 83.38 297 LEU A O 1
ATOM 2271 N N . GLY A 1 298 ? -0.056 -10.688 -9.366 1.00 77.12 298 GLY A N 1
ATOM 2272 C CA . GLY A 1 298 ? 0.784 -9.558 -9.777 1.00 77.12 298 GLY A CA 1
ATOM 2273 C C . GLY A 1 298 ? -0.049 -8.355 -10.236 1.00 77.12 298 GLY A C 1
ATOM 2274 O O . GLY A 1 298 ? 0.368 -7.613 -11.124 1.00 77.12 298 GLY A O 1
ATOM 2275 N N . ALA A 1 299 ? -1.267 -8.213 -9.706 1.00 81.88 299 ALA A N 1
ATOM 2276 C CA . ALA A 1 299 ? -2.207 -7.161 -10.077 1.00 81.88 299 ALA A CA 1
ATOM 2277 C C . ALA A 1 299 ? -2.006 -5.903 -9.227 1.00 81.88 299 ALA A C 1
ATOM 2279 O O . ALA A 1 299 ? -1.467 -5.959 -8.127 1.00 81.88 299 ALA A O 1
ATOM 2280 N N . VAL A 1 300 ? -2.471 -4.762 -9.727 1.00 84.38 300 VAL A N 1
ATOM 2281 C CA . VAL A 1 300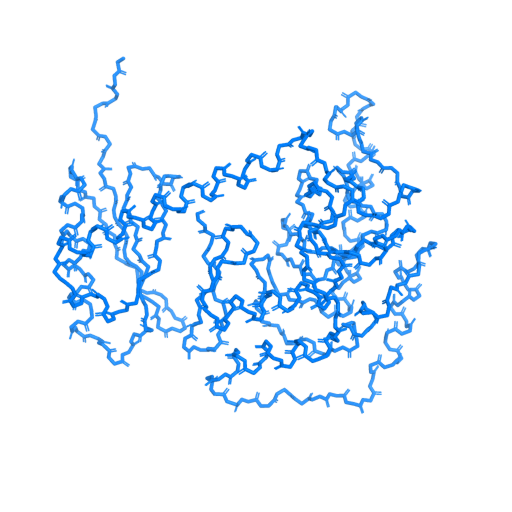 ? -2.356 -3.479 -9.025 1.00 84.38 300 VAL A CA 1
ATOM 2282 C C . VAL A 1 300 ? -3.178 -3.505 -7.735 1.00 84.38 300 VAL A C 1
ATOM 2284 O O . VAL A 1 300 ? -4.390 -3.711 -7.776 1.00 84.38 300 VAL A O 1
ATOM 2287 N N . PHE A 1 301 ? -2.532 -3.237 -6.607 1.00 88.31 301 PHE A N 1
ATOM 2288 C CA . PHE A 1 301 ? -3.158 -2.944 -5.330 1.00 88.31 301 PHE A CA 1
ATOM 2289 C C . PHE A 1 301 ? -3.344 -1.439 -5.159 1.00 88.31 301 PHE A C 1
ATOM 2291 O O . PHE A 1 301 ? -2.483 -0.635 -5.508 1.00 88.31 301 PHE A O 1
ATOM 2298 N N . HIS A 1 302 ? -4.488 -1.052 -4.607 1.00 85.12 302 HIS A N 1
ATOM 2299 C CA . HIS A 1 302 ? -4.826 0.333 -4.308 1.00 85.12 302 HIS A CA 1
ATOM 2300 C C . HIS A 1 302 ? -4.414 1.356 -5.393 1.00 85.12 302 HIS A C 1
ATOM 2302 O O . HIS A 1 302 ? -3.631 2.270 -5.156 1.00 85.12 302 HIS A O 1
ATOM 2308 N N . SER A 1 303 ? -4.960 1.208 -6.604 1.00 80.00 303 SER A N 1
ATOM 2309 C CA . SER A 1 303 ? -4.791 2.108 -7.771 1.00 80.00 303 SER A CA 1
ATOM 2310 C C . SER A 1 303 ? -3.401 2.168 -8.408 1.00 80.00 303 SER A C 1
ATOM 2312 O O . SER A 1 303 ? -3.318 2.269 -9.631 1.00 80.00 303 SER A O 1
ATOM 2314 N N . VAL A 1 304 ? -2.333 2.120 -7.616 1.00 77.25 304 VAL A N 1
ATOM 2315 C CA . VAL A 1 304 ? -0.972 2.451 -8.054 1.00 77.25 304 VAL A CA 1
ATOM 2316 C C . VAL A 1 304 ? 0.047 1.353 -7.755 1.00 77.25 304 VAL A C 1
ATOM 2318 O O . VAL A 1 304 ? 0.953 1.141 -8.552 1.00 77.25 304 VAL A O 1
ATOM 2321 N N . TRP A 1 305 ? -0.108 0.612 -6.662 1.00 83.44 305 TRP A N 1
ATOM 2322 C CA . TRP A 1 305 ? 0.945 -0.257 -6.150 1.00 83.44 305 TRP A CA 1
ATOM 2323 C C . TRP A 1 305 ? 0.996 -1.591 -6.878 1.00 83.44 305 TRP A C 1
ATOM 2325 O O . TRP A 1 305 ? -0.005 -2.296 -6.954 1.00 83.44 305 TRP A O 1
ATOM 2335 N N . VAL A 1 306 ? 2.164 -1.981 -7.380 1.00 83.00 306 VAL A N 1
ATOM 2336 C CA . VAL A 1 306 ? 2.350 -3.293 -8.015 1.00 83.00 306 VAL A CA 1
ATOM 2337 C C . VAL A 1 306 ? 3.263 -4.147 -7.135 1.00 83.00 306 VAL A C 1
ATOM 2339 O O . VAL A 1 306 ? 4.359 -3.695 -6.797 1.00 83.00 306 VAL A O 1
ATOM 2342 N N . PRO A 1 307 ? 2.844 -5.363 -6.734 1.00 84.06 307 PRO A N 1
ATOM 2343 C CA . PRO A 1 307 ? 3.691 -6.230 -5.932 1.00 84.06 307 PRO A CA 1
ATOM 2344 C C . PRO A 1 307 ? 4.708 -6.968 -6.805 1.00 84.06 307 PRO A C 1
ATOM 2346 O O . PRO A 1 307 ? 4.386 -7.501 -7.869 1.00 84.06 307 PRO A O 1
ATOM 2349 N N . ALA A 1 308 ? 5.922 -7.093 -6.287 1.00 79.31 308 ALA A N 1
ATOM 2350 C CA . ALA A 1 308 ? 6.956 -7.988 -6.774 1.00 79.31 308 ALA A CA 1
ATOM 2351 C C . ALA A 1 308 ? 7.442 -8.861 -5.610 1.00 79.31 308 ALA A C 1
ATOM 2353 O O . ALA A 1 308 ? 7.845 -8.354 -4.566 1.00 79.31 308 ALA A O 1
ATOM 2354 N N . ILE A 1 309 ? 7.395 -10.187 -5.769 1.00 75.12 309 ILE A N 1
ATOM 2355 C CA . ILE A 1 309 ? 7.931 -11.110 -4.760 1.00 75.12 309 ILE A CA 1
ATOM 2356 C C . ILE A 1 309 ? 9.430 -11.280 -5.010 1.00 75.12 309 ILE A C 1
ATOM 2358 O O . ILE A 1 309 ? 9.838 -11.803 -6.052 1.00 75.12 309 ILE A O 1
ATOM 2362 N N . THR A 1 310 ? 10.241 -10.858 -4.047 1.00 67.81 310 THR A N 1
ATOM 2363 C CA . THR A 1 310 ? 11.685 -11.088 -4.025 1.00 67.81 310 THR A CA 1
ATOM 2364 C C . THR A 1 310 ? 11.959 -12.569 -3.729 1.00 67.81 310 THR A C 1
ATOM 2366 O O . THR A 1 310 ? 11.164 -13.278 -3.111 1.00 67.81 310 THR A O 1
ATOM 2369 N N . GLY A 1 311 ? 13.106 -13.087 -4.150 1.00 55.81 311 GLY A N 1
ATOM 2370 C CA . GLY A 1 311 ? 13.459 -14.503 -3.965 1.00 55.81 311 GLY A CA 1
ATOM 2371 C C . GLY A 1 311 ? 13.894 -14.871 -2.552 1.00 55.81 311 GLY A C 1
ATOM 2372 O O . GLY A 1 311 ? 14.061 -16.055 -2.284 1.00 55.81 311 GLY A O 1
ATOM 2373 N N . ASP A 1 312 ? 14.035 -13.897 -1.647 1.00 61.84 312 ASP A N 1
ATOM 2374 C CA . ASP A 1 312 ? 14.067 -14.133 -0.198 1.00 61.84 312 ASP A CA 1
ATOM 2375 C C . ASP A 1 312 ? 12.656 -14.146 0.427 1.00 61.84 312 ASP A C 1
ATOM 2377 O O . ASP A 1 312 ? 12.523 -14.124 1.649 1.00 61.84 312 ASP A O 1
ATOM 2381 N N . GLY A 1 313 ? 11.603 -14.193 -0.400 1.00 66.06 313 GLY A N 1
ATOM 2382 C CA . GLY A 1 313 ? 10.221 -14.328 0.045 1.00 66.06 313 GLY A CA 1
ATOM 2383 C C . GLY A 1 313 ? 9.675 -13.060 0.691 1.00 66.06 313 GLY A C 1
ATOM 2384 O O . GLY A 1 313 ? 8.929 -13.146 1.658 1.00 66.06 313 GLY A O 1
ATOM 2385 N N . ARG A 1 314 ? 10.056 -11.871 0.213 1.00 72.38 314 ARG A N 1
ATOM 2386 C CA . ARG A 1 314 ? 9.488 -10.589 0.660 1.00 72.38 314 ARG A CA 1
ATOM 2387 C C . ARG A 1 314 ? 8.659 -9.967 -0.451 1.00 72.38 314 ARG A C 1
ATOM 2389 O O . ARG A 1 314 ? 8.867 -10.241 -1.629 1.00 72.38 314 ARG A O 1
ATOM 2396 N N . VAL A 1 315 ? 7.711 -9.117 -0.071 1.00 78.19 315 VAL A N 1
ATOM 2397 C CA . VAL A 1 315 ? 6.963 -8.311 -1.037 1.00 78.19 315 VAL A CA 1
ATOM 2398 C C . VAL A 1 315 ? 7.650 -6.960 -1.155 1.00 78.19 315 VAL A C 1
ATOM 2400 O O . VAL A 1 315 ? 7.721 -6.193 -0.192 1.00 78.19 315 VAL A O 1
ATOM 2403 N N . GLN A 1 316 ? 8.173 -6.681 -2.339 1.00 80.75 316 GLN A N 1
ATOM 2404 C CA . GLN A 1 316 ? 8.524 -5.338 -2.756 1.00 80.75 316 GLN A CA 1
ATOM 2405 C C . GLN A 1 316 ? 7.297 -4.708 -3.411 1.00 80.75 316 GLN A C 1
ATOM 2407 O O . GLN A 1 316 ? 6.609 -5.343 -4.208 1.00 80.75 316 GLN A O 1
ATOM 2412 N N . TRP A 1 317 ? 7.025 -3.461 -3.053 1.00 80.62 317 TRP A N 1
ATOM 2413 C CA . TRP A 1 317 ? 5.955 -2.678 -3.645 1.00 80.62 317 TRP A CA 1
ATOM 2414 C C . TRP A 1 317 ? 6.583 -1.593 -4.490 1.00 80.62 317 TRP A C 1
ATOM 2416 O O . TRP A 1 317 ? 7.274 -0.723 -3.963 1.00 80.62 317 TRP A O 1
ATOM 2426 N N . ASP A 1 318 ? 6.330 -1.653 -5.788 1.00 72.44 318 ASP A N 1
ATOM 2427 C CA . ASP A 1 318 ? 6.687 -0.562 -6.670 1.00 72.44 318 ASP A CA 1
ATOM 2428 C C . ASP A 1 318 ? 5.500 0.409 -6.674 1.00 72.44 318 ASP A C 1
ATOM 2430 O O . ASP A 1 318 ? 4.394 0.075 -7.119 1.00 72.44 318 ASP A O 1
ATOM 2434 N N . ALA A 1 319 ? 5.718 1.590 -6.088 1.00 59.72 319 ALA A N 1
ATOM 2435 C CA . ALA A 1 319 ? 4.905 2.759 -6.405 1.00 59.72 319 ALA A CA 1
ATOM 2436 C C . ALA A 1 319 ? 5.259 3.202 -7.833 1.00 59.72 319 ALA A C 1
ATOM 2438 O O . ALA A 1 319 ? 6.424 3.080 -8.217 1.00 59.72 319 ALA A O 1
ATOM 2439 N N . PRO A 1 320 ? 4.306 3.733 -8.608 1.00 48.22 320 PRO A N 1
ATOM 2440 C CA . PRO A 1 320 ? 4.614 4.443 -9.840 1.00 48.22 320 PRO A CA 1
ATOM 2441 C C . PRO A 1 320 ? 5.460 5.694 -9.586 1.00 48.22 320 PRO A C 1
ATOM 2443 O O . PRO A 1 320 ? 5.231 6.395 -8.571 1.00 48.22 320 PRO A O 1
#

Mean predicted aligned error: 11.75 Å

Solvent-accessible surface area (backbone atoms only — not comparable to full-atom values): 17380 Å² total; per-residue (Å²): 135,81,82,90,74,73,47,20,36,27,38,39,35,38,42,49,61,87,52,72,50,78,46,72,53,73,21,88,38,66,69,53,25,51,53,51,48,52,50,53,52,44,52,51,41,74,76,40,59,93,66,46,38,75,38,33,35,41,28,64,24,66,43,90,89,62,44,45,62,42,79,39,51,48,76,55,68,73,49,56,68,69,64,44,49,53,50,51,53,51,49,46,56,48,33,53,51,30,45,54,53,50,57,60,50,66,39,90,84,48,82,54,63,101,53,42,71,45,86,54,68,73,71,50,44,67,64,30,50,54,51,39,48,59,65,34,54,73,38,80,88,74,81,82,76,82,72,89,83,59,40,71,72,46,45,60,51,49,48,66,71,63,42,67,100,48,66,79,44,70,56,57,54,55,51,37,49,43,88,52,64,98,44,46,76,46,86,49,22,30,49,42,33,47,70,50,23,49,50,52,35,52,53,48,48,52,49,47,53,50,51,63,73,71,52,62,99,80,51,72,78,58,79,72,46,51,62,70,85,49,46,22,45,58,57,25,46,48,82,46,88,39,41,42,39,48,25,38,66,92,57,38,27,38,25,33,27,34,19,61,54,97,31,46,32,10,24,32,44,36,41,84,86,17,41,42,62,18,19,41,19,54,20,60,27,14,44,38,42,50,49,31,51,13,60,74,67,56,33,71,33,89,79,45,31,33,48,42,77,42,72,67,29,44,56,45,58,45,62,86

Sequence (320 aa):
MSDPGENVTWTVVFDRGRFSEVHSGNAMTYAEAYAAVLQQARDVRAAREADLMPYCVISVGQRPHDEVAISIPLKDLALDDSALIQRIETETATQHRRREEYEAQLRPGAPSAGGARYDTVSSSVGAQLDRVTALVTRGDLESVQSSESAAGSRVDREQHRVSGPFEWPSELVELSSVDTPIVRLTPWGPLYSADQMVAARTLLIEHRRASLALNEPDDDQFQGAVSDTEPAGTQAFAFLDGFVPIAGDDEDYLVVDVRAGDLHGCVTVYHREGDSPGALWVSVSAMLSDLADSIELGAVFHSVWVPAITGDGRVQWDAP

pLDDT: mean 78.67, std 15.82, range [32.72, 96.81]

Foldseek 3Di:
DDDPFQWKKKWKWWDQQPDIDIDIDTHRDQVVRLVVQLVVLVVCCVVAVPRTWQWMWIWIGSDPVLTQIDIDGSVCSPDDSVVVVVVVVVVSVLLVVLVVVVVVQQDPPDDFDPDAQDPQDFDALVVLVVLLCCLLCPFDDDDPDWPPPCLPVVLVVLQVLLDDVFDADPRVSVLLSGPFPLAQLDQFHGFDHSVRQSVVLVVQVVVQVVVVVPDDPPPPLCPPADALQDAAQAWGQGRYSQWTFGGHDVFKTWTFRRRHDPLHAAIWMAGPRGTGRGGNGSHPRSLSNLSSVQSVVQHDRPSFWGWDRGSNSGTDTRGD